Protein AF-A0A6H5GKK2-F1 (afdb_monomer)

Solvent-accessible surface area (backbone atoms only — not comparable to full-atom values): 17532 Å² total; per-residue (Å²): 112,70,78,56,54,58,49,57,56,57,56,70,62,45,40,91,39,71,68,61,92,91,57,81,95,46,64,34,20,62,64,26,79,41,18,53,44,58,74,52,44,40,58,50,47,54,50,43,50,54,46,51,64,55,66,45,37,67,59,50,53,72,72,62,67,94,81,68,93,74,58,86,82,64,70,84,79,71,86,78,82,79,99,78,78,90,72,60,64,69,56,58,52,59,61,46,58,79,32,42,79,39,82,39,63,68,59,54,51,44,57,40,71,56,75,81,46,35,62,42,38,36,36,39,62,37,44,38,73,72,54,41,50,52,51,50,54,52,49,50,47,40,41,74,72,37,61,23,62,26,38,38,39,41,29,34,71,52,95,38,92,90,46,37,25,25,67,68,50,52,51,48,53,40,50,52,23,48,71,38,92,45,69,66,46,21,50,50,15,51,52,53,49,50,28,43,77,71,55,33,35,38,83,47,50,56,68,69,77,77,44,100,61,33,46,41,48,29,65,79,78,38,45,66,60,38,52,53,48,42,70,29,74,34,33,37,34,29,34,44,70,50,48,34,25,39,42,54,67,41,92,51,58,48,55,41,52,47,59,64,45,21,49,75,41,35,46,31,20,32,36,40,43,27,44,27,60,44,88,55,49,54,48,44,59,86,67,48,65,60,57,46,42,74,77,34,84,50,48,41,53,70,54,74,26,30,35,31,46,65,41,77,27,64,74,77,85,125

Radius of gyration: 20.71 Å; Cα contacts (8 Å, |Δi|>4): 475; chains: 1; bounding box: 58×51×51 Å

Mean predicted aligned error: 13.31 Å

Secondary structure (DSSP, 8-state):
-HHHHHHHHHHHH-BSSPPPTT----TTBTTSTHHHIIIIIHHHHHHHHHHHHHHTHHHHHHHS-S--TTSTTTSSS-SS--S-----HHHHHHHHHTTEEEE-HHHHHHHHHSSSPPSEEEEE--BTTHHHHHHHHHHHHHHHHS---EEEEE--SS--TTTBPPHHHHHHHHHHHHT-SSHHHHHHHHHHHHHHHTTSEEEE--GGGGSS--GGGHHHH-HHHHHHHHHSS-EEEEHHHHHHHHTTT----TTS-HHHHTGGGGGS-EEEEEE--SS----PPTTHHHHHHHH-TTTTTSS--EEEEEE-------

pLDDT: mean 72.44, std 24.31, range [25.55, 98.56]

Nearest PDB structures (foldseek):
  6umq-assembly2_B  TM=9.552E-01  e=7.846E-25  Homo sapiens
  6umr-assembly2_B  TM=9.595E-01  e=2.399E-24  Homo sapiens
  6umr-assembly1_A  TM=9.532E-01  e=3.075E-24  Homo sapiens
  7t7n-assembly1_B  TM=9.329E-01  e=2.206E-20  Schizosaccharomyces pombe
  8tkz-assembly1_B  TM=7.557E-01  e=3.900E-22  Schizosaccharomyces pombe

Sequence (318 aa):
MLSLQIQECLMKVLEDKEPPLNAPLAAKYRRSFAFPSMNERTPVILTKIIDYLARDKKNLIQKFGECSLWANRMDLSLSGGSTDVSIDVLEQVRNWDENILVNDSHYVTEILLQGSSPEVVDFVTDNGGVEVLHDMILADFILSRCGVRKIQFRLKPMPWYVSDVTPSDFHTTVNSLLNSNDEHLQYFGKRWQNFIDSGAWRLSSEDFWCLGLSYSEMPRVDPNLHEDLKASPLVIFKGDLNYRKLVQDRNWDTTTPFRLALGQFSDVTLLALRTCKADTIAGLKPDQAELTASKSSDWLVSGEYGLIQFNKGNCGAQ

Organism: NCBI:txid355587

Structure (mmCIF, N/CA/C/O backbone):
data_AF-A0A6H5GKK2-F1
#
_entry.id   AF-A0A6H5GKK2-F1
#
loop_
_atom_site.group_PDB
_atom_site.id
_atom_site.type_symbol
_atom_site.label_atom_id
_atom_site.label_alt_id
_atom_site.label_comp_id
_atom_site.label_asym_id
_atom_site.label_entity_id
_atom_site.label_seq_id
_atom_site.pdbx_PDB_ins_code
_atom_site.Cartn_x
_atom_site.Cartn_y
_atom_site.Cartn_z
_atom_site.occupancy
_atom_site.B_iso_or_equiv
_atom_site.auth_seq_id
_atom_site.auth_comp_id
_atom_site.auth_asym_id
_atom_site.auth_atom_id
_atom_site.pdbx_PDB_model_num
ATOM 1 N N . MET A 1 1 ? 1.372 11.520 -23.727 1.00 32.03 1 MET A N 1
ATOM 2 C CA . MET A 1 1 ? -0.082 11.322 -23.931 1.00 32.03 1 MET A CA 1
ATOM 3 C C . MET A 1 1 ? -0.812 11.064 -22.619 1.00 32.03 1 MET A C 1
ATOM 5 O O . MET A 1 1 ? -1.774 11.774 -22.373 1.00 32.03 1 MET A O 1
ATOM 9 N N . LEU A 1 2 ? -0.329 10.169 -21.741 1.00 28.56 2 LEU A N 1
ATOM 10 C CA . LEU A 1 2 ? -0.976 9.900 -20.442 1.00 28.56 2 LEU A CA 1
ATOM 11 C C . LEU A 1 2 ? -1.113 11.142 -19.530 1.00 28.56 2 LEU A C 1
ATOM 13 O O . LEU A 1 2 ? -2.207 11.394 -19.044 1.00 28.56 2 LEU A O 1
ATOM 17 N N . SER A 1 3 ? -0.071 11.982 -19.377 1.00 37.34 3 SER A N 1
ATOM 18 C CA . SER A 1 3 ? -0.124 13.198 -18.526 1.00 37.34 3 SER A CA 1
ATOM 19 C C . SER A 1 3 ? -1.117 14.272 -18.996 1.00 37.34 3 SER A C 1
ATOM 21 O O . SER A 1 3 ? -1.521 15.114 -18.203 1.00 37.34 3 SER A O 1
ATOM 23 N N . LEU A 1 4 ? -1.536 14.236 -20.264 1.00 34.09 4 LEU A N 1
ATOM 24 C CA . LEU A 1 4 ? -2.484 15.195 -20.841 1.00 34.09 4 LEU A CA 1
ATOM 25 C C . LEU A 1 4 ? -3.943 14.720 -20.712 1.00 34.09 4 LEU A C 1
ATOM 27 O O . LEU A 1 4 ? -4.818 15.538 -20.450 1.00 34.09 4 LEU A O 1
ATOM 31 N N . GLN A 1 5 ? -4.217 13.409 -20.776 1.00 32.59 5 GLN A N 1
ATOM 32 C CA . GLN A 1 5 ? -5.570 12.869 -20.540 1.00 32.59 5 GLN A CA 1
ATOM 33 C C . GLN A 1 5 ? -5.962 12.861 -19.052 1.00 32.59 5 GLN A C 1
ATOM 35 O O . GLN A 1 5 ? -7.124 13.106 -18.726 1.00 32.59 5 GLN A O 1
ATOM 40 N N . ILE A 1 6 ? -4.980 12.683 -18.158 1.00 32.50 6 ILE A N 1
ATOM 41 C CA . ILE A 1 6 ? -5.128 12.841 -16.699 1.00 32.50 6 ILE A CA 1
ATOM 42 C C . ILE A 1 6 ? -5.528 14.285 -16.350 1.00 32.50 6 ILE A C 1
ATOM 44 O O . ILE A 1 6 ? -6.390 14.503 -15.503 1.00 32.50 6 ILE A O 1
ATOM 48 N N . GLN A 1 7 ? -4.980 15.284 -17.051 1.00 38.66 7 GLN A N 1
ATOM 49 C CA . GLN A 1 7 ? -5.381 16.687 -16.904 1.00 38.66 7 GLN A CA 1
ATOM 50 C C . GLN A 1 7 ? -6.776 16.980 -17.482 1.00 38.66 7 GLN A C 1
ATOM 52 O O . GLN A 1 7 ? -7.539 17.714 -16.860 1.00 38.66 7 GLN A O 1
ATOM 57 N N . GLU A 1 8 ? -7.158 16.411 -18.627 1.00 36.59 8 GLU A N 1
ATOM 58 C CA . GLU A 1 8 ? -8.448 16.710 -19.274 1.00 36.59 8 GLU A CA 1
ATOM 59 C C . GLU A 1 8 ? -9.674 16.056 -18.606 1.00 36.59 8 GLU A C 1
ATOM 61 O O . GLU A 1 8 ? -10.766 16.627 -18.663 1.00 36.59 8 GLU A O 1
ATOM 66 N N . CYS A 1 9 ? -9.531 14.906 -17.936 1.00 34.06 9 CYS A N 1
ATOM 67 C CA . CYS A 1 9 ? -10.624 14.279 -17.175 1.00 34.06 9 CYS A CA 1
ATOM 68 C C . CYS A 1 9 ? -10.811 14.898 -15.774 1.00 34.06 9 CYS A C 1
ATOM 70 O O . CYS A 1 9 ? -11.947 15.183 -15.393 1.00 34.06 9 CYS A O 1
ATOM 72 N N . LEU A 1 10 ? -9.730 15.225 -15.045 1.00 33.41 10 LEU A N 1
ATOM 73 C CA . LEU A 1 10 ? -9.789 15.980 -13.775 1.00 33.41 10 LEU A CA 1
ATOM 74 C C . LEU A 1 10 ? -10.331 17.409 -13.969 1.00 33.41 10 LEU A C 1
ATOM 76 O O . LEU A 1 10 ? -11.074 17.912 -13.127 1.00 33.41 10 LEU A O 1
ATOM 80 N N . MET A 1 11 ? -10.038 18.050 -15.106 1.00 43.22 11 MET A N 1
ATOM 81 C CA . MET A 1 11 ? -10.585 19.367 -15.467 1.00 43.22 11 MET A CA 1
ATOM 82 C C . MET A 1 11 ? -12.079 19.338 -15.841 1.00 43.22 11 MET A C 1
ATOM 84 O O . MET A 1 11 ? -12.719 20.384 -15.784 1.00 43.22 11 MET A O 1
ATOM 88 N N . LYS A 1 12 ? -12.657 18.172 -16.175 1.00 42.31 12 LYS A N 1
ATOM 89 C CA . LYS A 1 12 ? -14.100 18.010 -16.471 1.00 42.31 12 LYS A CA 1
ATOM 90 C C . LYS A 1 12 ? -14.964 17.726 -15.240 1.00 42.31 12 LYS A C 1
ATOM 92 O O . LYS A 1 12 ? -16.179 17.899 -15.301 1.00 42.31 12 LYS A O 1
ATOM 97 N N . VAL A 1 13 ? -14.357 17.311 -14.128 1.00 47.75 13 VAL A N 1
ATOM 98 C CA . VAL A 1 13 ? -15.054 17.103 -12.847 1.00 47.75 13 VAL A CA 1
ATOM 99 C C . VAL A 1 13 ? -15.102 18.402 -12.044 1.00 47.75 13 VAL A C 1
ATOM 101 O O . VAL A 1 13 ? -16.063 18.626 -11.320 1.00 47.75 13 VAL A O 1
ATOM 104 N N . LEU A 1 14 ? -14.106 19.275 -12.202 1.00 48.59 14 LEU A N 1
ATOM 105 C CA . LEU A 1 14 ? -13.962 20.506 -11.433 1.00 48.59 14 LEU A CA 1
ATOM 106 C C . LEU A 1 14 ? -14.645 21.700 -12.108 1.00 48.59 14 LEU A C 1
ATOM 108 O O . LEU A 1 14 ? -14.293 22.092 -13.214 1.00 48.59 14 LEU A O 1
ATOM 112 N N . GLU A 1 15 ? -15.576 22.335 -11.409 1.00 68.75 15 GLU A N 1
ATOM 113 C CA . GLU A 1 15 ? -16.340 23.476 -11.906 1.00 68.75 15 GLU A CA 1
ATOM 114 C C . GLU A 1 15 ? -15.864 24.772 -11.235 1.00 68.75 15 GLU A C 1
ATOM 116 O O . GLU A 1 15 ? -15.898 24.887 -10.009 1.00 68.75 15 GLU A O 1
ATOM 121 N N . ASP A 1 16 ? -15.439 25.778 -12.008 1.00 78.50 16 ASP A N 1
ATOM 122 C CA . ASP A 1 16 ? -15.059 27.091 -11.460 1.00 78.50 16 ASP A CA 1
ATOM 123 C C . ASP A 1 16 ? -16.277 27.979 -11.161 1.00 78.50 16 ASP A C 1
ATOM 125 O O . ASP A 1 16 ? -16.543 28.974 -11.835 1.00 78.50 16 ASP A O 1
ATOM 129 N N . LYS A 1 17 ? -17.060 27.587 -10.155 1.00 73.12 17 LYS A N 1
ATOM 130 C CA . LYS A 1 17 ? -18.240 28.329 -9.694 1.00 73.12 17 LYS A CA 1
ATOM 131 C C . LYS A 1 17 ? -18.498 28.125 -8.201 1.00 73.12 17 LYS A C 1
ATOM 133 O O . LYS A 1 17 ? -17.907 27.237 -7.587 1.00 73.12 17 LYS A O 1
ATOM 138 N N . GLU A 1 18 ? -19.379 28.949 -7.633 1.00 64.31 18 GLU A N 1
ATOM 139 C CA . GLU A 1 18 ? -19.923 28.757 -6.279 1.00 64.31 18 GLU A CA 1
ATOM 140 C C . GLU A 1 18 ? -20.832 27.511 -6.227 1.00 64.31 18 GLU A C 1
ATOM 142 O O . GLU A 1 18 ? -21.518 27.213 -7.216 1.00 64.31 18 GLU A O 1
ATOM 147 N N . PRO A 1 19 ? -20.862 26.766 -5.106 1.00 52.47 19 PRO A N 1
ATOM 148 C CA . PRO A 1 19 ? -21.731 25.605 -4.967 1.00 52.47 19 PRO A CA 1
ATOM 149 C C . PRO A 1 19 ? -23.216 26.029 -5.034 1.00 52.47 19 PRO A C 1
ATOM 151 O O . PRO A 1 19 ? -23.603 27.000 -4.380 1.00 52.47 19 PRO A O 1
ATOM 154 N N . PRO A 1 20 ? -24.070 25.324 -5.802 1.00 67.06 20 PRO A N 1
ATOM 155 C CA . PRO A 1 20 ? -25.498 25.634 -5.879 1.00 67.06 20 PRO A CA 1
ATOM 156 C C . PRO A 1 20 ? -26.200 25.517 -4.518 1.00 67.06 20 PRO A C 1
ATOM 158 O O . PRO A 1 20 ? -25.834 24.673 -3.697 1.00 67.06 20 PRO A O 1
ATOM 1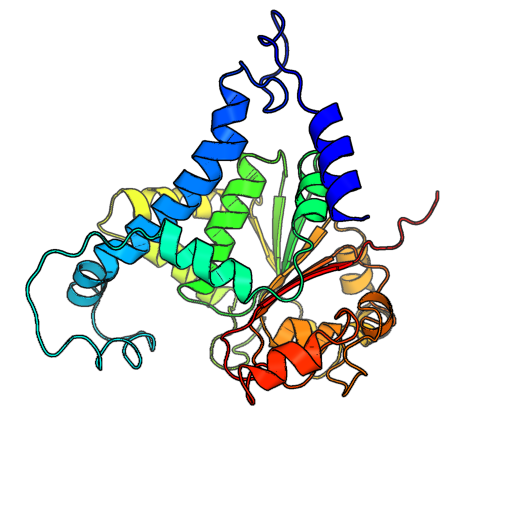61 N N . LEU A 1 21 ? -27.252 26.316 -4.300 1.00 46.44 21 LEU A N 1
ATOM 162 C CA . LEU A 1 21 ? -28.062 26.246 -3.079 1.00 46.44 21 LEU A CA 1
ATOM 163 C C . LEU A 1 21 ? -28.602 24.813 -2.881 1.00 46.44 21 LEU A C 1
ATOM 165 O O . LEU A 1 21 ? -29.206 24.254 -3.795 1.00 46.44 21 LEU A O 1
ATOM 169 N N . ASN A 1 22 ? -28.401 24.240 -1.689 1.00 39.31 22 ASN A N 1
ATOM 170 C CA . ASN A 1 22 ? -28.790 22.873 -1.297 1.00 39.31 22 ASN A CA 1
ATOM 171 C C . ASN A 1 22 ? -28.034 21.712 -1.986 1.00 39.31 22 ASN A C 1
ATOM 173 O O . ASN A 1 22 ? -28.464 20.563 -1.878 1.00 39.31 22 ASN A O 1
ATOM 177 N N . ALA A 1 23 ? -26.906 21.966 -2.661 1.00 41.81 23 ALA A N 1
ATOM 178 C CA . ALA A 1 23 ? -26.042 20.900 -3.178 1.00 41.81 23 ALA A CA 1
ATOM 179 C C . ALA A 1 23 ? -25.178 20.253 -2.065 1.00 41.81 23 ALA A C 1
ATOM 181 O O . ALA A 1 23 ? -24.738 20.959 -1.153 1.00 41.81 23 ALA A O 1
ATOM 182 N N . PRO A 1 24 ? -24.872 18.939 -2.139 1.00 36.28 24 PRO A N 1
ATOM 183 C CA . PRO A 1 24 ? -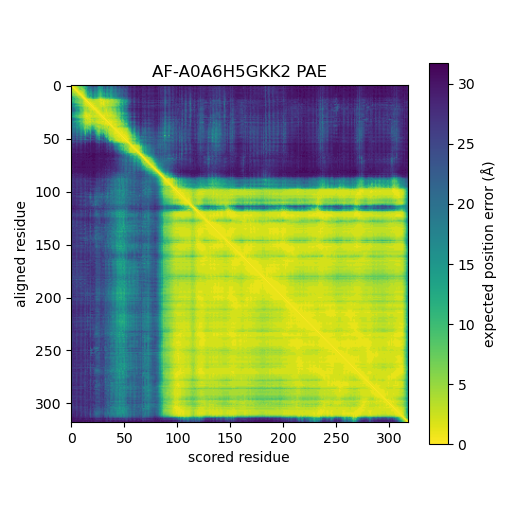23.932 18.288 -1.227 1.00 36.28 24 PRO A CA 1
ATOM 184 C C . PRO A 1 24 ? -22.539 18.926 -1.286 1.00 36.28 24 PRO A C 1
ATOM 186 O O . PRO A 1 24 ? -22.058 19.307 -2.357 1.00 36.28 24 PRO A O 1
ATOM 189 N N . LEU A 1 25 ? -21.873 19.012 -0.134 1.00 41.03 25 LEU A N 1
ATOM 190 C CA . LEU A 1 25 ? -20.528 19.570 -0.026 1.00 41.03 25 LEU A CA 1
ATOM 191 C C . LEU A 1 25 ? -19.519 18.665 -0.760 1.00 41.03 25 LEU A C 1
ATOM 193 O O . LEU A 1 25 ? -19.296 17.531 -0.349 1.00 41.03 25 LEU A O 1
ATOM 197 N N . ALA A 1 26 ? -18.900 19.164 -1.834 1.00 42.56 26 ALA A N 1
ATOM 198 C CA . ALA A 1 26 ? -17.994 18.390 -2.685 1.00 42.56 26 ALA A CA 1
ATOM 199 C C . ALA A 1 26 ? -16.801 19.235 -3.150 1.00 42.56 26 ALA A C 1
ATOM 201 O O . ALA A 1 26 ? -16.977 20.392 -3.538 1.00 42.56 26 ALA A O 1
ATOM 202 N N . ALA A 1 27 ? -15.602 18.641 -3.217 1.00 50.97 27 ALA A N 1
ATOM 203 C CA . ALA A 1 27 ? -14.378 19.250 -3.769 1.00 50.97 27 ALA A CA 1
ATOM 204 C C . ALA A 1 27 ? -14.404 19.364 -5.307 1.00 50.97 27 ALA A C 1
ATOM 206 O O . ALA A 1 27 ? -13.386 19.290 -5.983 1.00 50.97 27 ALA A O 1
ATOM 207 N N . LYS A 1 28 ? -15.610 19.527 -5.846 1.00 50.44 28 LYS A N 1
ATOM 208 C CA . LYS A 1 28 ? -15.944 19.672 -7.253 1.00 50.44 28 LYS A CA 1
ATOM 209 C C . LYS A 1 28 ? -15.923 21.140 -7.670 1.00 50.44 28 LYS A C 1
ATOM 211 O O . LYS A 1 28 ? -15.489 21.477 -8.759 1.00 50.44 28 LYS A O 1
ATOM 216 N N . TYR A 1 29 ? -16.399 22.028 -6.805 1.00 66.38 29 TYR A N 1
ATOM 217 C CA . TYR A 1 29 ? -16.570 23.442 -7.124 1.00 66.38 29 TYR A CA 1
ATOM 218 C C . TYR A 1 29 ? -15.355 24.233 -6.639 1.00 66.38 29 TYR A C 1
ATOM 220 O O . TYR A 1 29 ? -15.144 24.315 -5.428 1.00 66.38 29 TYR A O 1
ATOM 228 N N . ARG A 1 30 ? -14.566 24.827 -7.543 1.00 66.31 30 ARG A N 1
ATOM 229 C CA . ARG A 1 30 ? -13.293 25.501 -7.207 1.00 66.31 30 ARG A CA 1
ATOM 230 C C . ARG A 1 30 ? -13.448 26.653 -6.217 1.00 66.31 30 ARG A C 1
ATOM 232 O O . ARG A 1 30 ? -12.520 26.934 -5.466 1.00 66.31 30 ARG A O 1
ATOM 239 N N . ARG A 1 31 ? -14.631 27.272 -6.188 1.00 64.38 31 ARG A N 1
ATOM 240 C CA . ARG A 1 31 ? -14.973 28.375 -5.277 1.00 64.38 31 ARG A CA 1
ATOM 241 C C . ARG A 1 31 ? -15.698 27.911 -4.010 1.00 64.38 31 ARG A C 1
ATOM 243 O O . ARG A 1 31 ? -15.942 28.706 -3.117 1.00 64.38 31 ARG A O 1
ATOM 250 N N . SER A 1 32 ? -15.994 26.612 -3.884 1.00 56.22 32 SER A N 1
ATOM 251 C CA . SER A 1 32 ? -16.510 26.054 -2.631 1.00 56.22 32 SER A CA 1
ATOM 252 C C . SER A 1 32 ? -15.417 25.923 -1.578 1.00 56.22 32 SER A C 1
ATOM 254 O O . SER A 1 32 ? -14.243 25.738 -1.885 1.00 56.22 32 SER A O 1
ATOM 256 N N . PHE A 1 33 ? -15.824 25.884 -0.312 1.00 45.31 33 PHE A N 1
ATOM 257 C CA . PHE A 1 33 ? -14.920 25.612 0.804 1.00 45.31 33 PHE A CA 1
ATOM 258 C C . PHE A 1 33 ? -14.220 24.235 0.720 1.00 45.31 33 PHE A C 1
ATOM 260 O O . PHE A 1 33 ? -13.111 24.068 1.234 1.00 45.31 33 PHE A O 1
ATOM 267 N N . ALA A 1 34 ? -14.837 23.239 0.074 1.00 41.28 34 ALA A N 1
ATOM 268 C CA . ALA A 1 34 ? -14.344 21.860 0.017 1.00 41.28 34 ALA A CA 1
ATOM 269 C C . ALA A 1 34 ? -13.179 21.649 -0.967 1.00 41.28 34 ALA A C 1
ATOM 271 O O . ALA A 1 34 ? -12.331 20.795 -0.722 1.00 41.28 34 ALA A O 1
ATOM 272 N N . PHE A 1 35 ? -13.096 22.441 -2.040 1.00 47.00 35 PHE A N 1
ATOM 273 C CA . PHE A 1 35 ? -12.055 22.315 -3.067 1.00 47.00 35 PHE A CA 1
ATOM 274 C C . PHE A 1 35 ? -10.634 22.637 -2.563 1.00 47.00 35 PHE A C 1
ATOM 276 O O . PHE A 1 35 ? -9.791 21.737 -2.599 1.00 47.00 35 PHE A O 1
ATOM 283 N N . PRO A 1 36 ? -10.352 23.831 -1.998 1.00 43.12 36 PRO A N 1
ATOM 284 C CA . PRO A 1 36 ? -9.044 24.100 -1.406 1.00 43.12 36 PRO A CA 1
ATOM 285 C C . PRO A 1 36 ? -8.805 23.214 -0.178 1.00 43.12 36 PRO A C 1
ATOM 287 O O . PRO A 1 36 ? -7.671 22.853 0.117 1.00 43.12 36 PRO A O 1
ATOM 290 N N . SER A 1 37 ? -9.859 22.785 0.527 1.00 43.22 37 SER A N 1
ATOM 291 C CA . SER A 1 37 ? -9.713 21.886 1.676 1.00 43.22 37 SER A CA 1
ATOM 292 C C . SER A 1 37 ? -9.176 20.499 1.302 1.00 43.22 37 SER A C 1
ATOM 294 O O . SER A 1 37 ? -8.330 19.980 2.023 1.00 43.22 37 SER A O 1
ATOM 296 N N . MET A 1 38 ? -9.594 19.919 0.178 1.00 43.59 38 MET A N 1
ATOM 297 C CA . MET A 1 38 ? -9.174 18.575 -0.244 1.00 43.59 38 MET A CA 1
ATOM 298 C C . MET A 1 38 ? -7.927 18.567 -1.134 1.00 43.59 38 MET A C 1
ATOM 300 O O . MET A 1 38 ? -7.099 17.679 -0.974 1.00 43.59 38 MET A O 1
ATOM 304 N N . ASN A 1 39 ? -7.758 19.553 -2.021 1.00 41.97 39 ASN A N 1
ATOM 305 C CA . ASN A 1 39 ? -6.650 19.560 -2.988 1.00 41.97 39 ASN A CA 1
ATOM 306 C C . ASN A 1 39 ? -5.391 20.272 -2.490 1.00 41.97 39 ASN A C 1
ATOM 308 O O . ASN A 1 39 ? -4.295 19.964 -2.942 1.00 41.97 39 ASN A O 1
ATOM 312 N N . GLU A 1 40 ? -5.536 21.220 -1.568 1.00 45.16 40 GLU A N 1
ATOM 313 C CA . GLU A 1 40 ? -4.412 22.038 -1.106 1.00 45.16 40 GLU A CA 1
ATOM 314 C C . GLU A 1 40 ? -4.178 21.806 0.384 1.00 45.16 40 GLU A C 1
ATOM 316 O O . GLU A 1 40 ? -3.075 21.475 0.807 1.00 45.16 40 GLU A O 1
ATOM 321 N N . ARG A 1 41 ? -5.229 21.906 1.205 1.00 42.62 41 ARG A N 1
ATOM 322 C CA . ARG A 1 41 ? -5.089 21.835 2.662 1.00 42.62 41 ARG A CA 1
ATOM 323 C C . ARG A 1 41 ? -4.905 20.417 3.167 1.00 42.62 41 ARG A C 1
ATOM 325 O O . ARG A 1 41 ? -4.167 20.269 4.123 1.00 42.62 41 ARG A O 1
ATOM 332 N N . THR A 1 42 ? -5.531 19.389 2.592 1.00 39.12 42 THR A N 1
ATOM 333 C CA . THR A 1 42 ? -5.401 18.030 3.149 1.00 39.12 42 THR A CA 1
ATOM 334 C C . THR A 1 42 ? -4.044 17.383 2.876 1.00 39.12 42 THR A C 1
ATOM 336 O O . THR A 1 42 ? -3.466 16.875 3.833 1.00 39.12 42 THR A O 1
ATOM 339 N N . PRO A 1 43 ? -3.460 17.479 1.667 1.00 43.12 43 PRO A N 1
ATOM 340 C CA . PRO A 1 43 ? -2.063 17.121 1.457 1.00 43.12 43 PRO A CA 1
ATOM 341 C C . PRO A 1 43 ? -1.158 17.916 2.396 1.00 43.12 43 PRO A C 1
ATOM 343 O O . PRO A 1 43 ? -0.380 17.320 3.117 1.00 43.12 43 PRO A O 1
ATOM 346 N N . VAL A 1 44 ? -1.367 19.232 2.538 1.00 40.28 44 VAL A N 1
ATOM 347 C CA . VAL A 1 44 ? -0.609 20.071 3.482 1.00 40.28 44 VAL A CA 1
ATOM 348 C C . VAL A 1 44 ? -0.855 19.709 4.953 1.00 40.28 44 VAL A C 1
ATOM 350 O O . VAL A 1 44 ? 0.051 19.883 5.749 1.00 40.28 44 VAL A O 1
ATOM 353 N N . ILE A 1 45 ? -2.027 19.211 5.359 1.00 39.09 45 ILE A N 1
ATOM 354 C CA . ILE A 1 45 ? -2.331 18.753 6.728 1.00 39.09 45 ILE A CA 1
ATOM 355 C C . ILE A 1 45 ? -1.702 17.381 6.981 1.00 39.09 45 ILE A C 1
ATOM 357 O O . ILE A 1 45 ? -1.144 17.186 8.050 1.00 39.09 45 ILE A O 1
ATOM 361 N N . LEU A 1 46 ? -1.729 16.464 6.011 1.00 39.62 46 LEU A N 1
ATOM 362 C CA . LEU A 1 46 ? -1.035 15.172 6.061 1.00 39.62 46 LEU A CA 1
ATOM 363 C C . LEU A 1 46 ? 0.477 15.384 6.125 1.00 39.62 46 LEU A C 1
ATOM 365 O O . LEU A 1 46 ? 1.131 14.858 7.019 1.00 39.62 46 LEU A O 1
ATOM 369 N N . THR A 1 47 ? 1.010 16.250 5.262 1.00 39.94 47 THR A N 1
ATOM 370 C CA . THR A 1 47 ? 2.402 16.684 5.315 1.00 39.94 47 THR A CA 1
ATOM 371 C C . THR A 1 47 ? 2.676 17.425 6.614 1.00 39.94 47 THR A C 1
ATOM 373 O O . THR A 1 47 ? 3.673 17.113 7.217 1.00 39.94 47 THR A O 1
ATOM 376 N N . LYS A 1 48 ? 1.809 18.305 7.137 1.00 40.59 48 LYS A N 1
ATOM 377 C CA . LYS A 1 48 ? 1.999 18.984 8.439 1.00 40.59 48 LYS A CA 1
ATOM 378 C C . LYS A 1 48 ? 1.907 18.056 9.640 1.00 40.59 48 LYS A C 1
ATOM 380 O O . LYS A 1 48 ? 2.553 18.346 10.628 1.00 40.59 48 LYS A O 1
ATOM 385 N N . ILE A 1 49 ? 1.114 16.991 9.597 1.00 38.75 49 ILE A N 1
ATOM 386 C CA . ILE A 1 49 ? 1.070 15.971 10.650 1.00 38.75 49 ILE A CA 1
ATOM 387 C C . ILE A 1 49 ? 2.374 15.182 10.600 1.00 38.75 49 ILE A C 1
ATOM 389 O O . ILE A 1 49 ? 3.033 15.057 11.621 1.00 38.75 49 ILE A O 1
ATOM 393 N N . ILE A 1 50 ? 2.811 14.764 9.411 1.00 39.69 50 ILE A N 1
ATOM 394 C CA . ILE A 1 50 ? 4.120 14.136 9.194 1.00 39.69 50 ILE A CA 1
ATOM 395 C C . ILE A 1 50 ? 5.259 15.083 9.608 1.00 39.69 50 ILE A C 1
ATOM 397 O O . ILE A 1 50 ? 6.204 14.652 10.248 1.00 39.69 50 ILE A O 1
ATOM 401 N N . ASP A 1 51 ? 5.146 16.376 9.321 1.00 36.59 51 ASP A N 1
ATOM 402 C CA . ASP A 1 51 ? 6.147 17.416 9.564 1.00 36.59 51 ASP A CA 1
ATOM 403 C C . ASP A 1 51 ? 6.114 17.909 11.025 1.00 36.59 51 ASP A C 1
ATOM 405 O O . ASP A 1 51 ? 7.136 18.279 11.576 1.00 36.59 51 ASP A O 1
ATOM 409 N N . TYR A 1 52 ? 4.978 17.828 11.720 1.00 36.12 52 TYR A N 1
ATOM 410 C CA . TYR A 1 52 ? 4.853 18.030 13.170 1.00 36.12 52 TYR A CA 1
ATOM 411 C C . TYR A 1 52 ? 5.435 16.833 13.938 1.00 36.12 52 TYR A C 1
ATOM 413 O O . TYR A 1 52 ? 6.249 17.019 14.841 1.00 36.12 52 TYR A O 1
ATOM 421 N N . LEU A 1 53 ? 5.122 15.606 13.501 1.00 37.12 53 LEU A N 1
ATOM 422 C CA . LEU A 1 53 ? 5.725 14.362 13.994 1.00 37.12 53 LEU A CA 1
ATOM 423 C C . LEU A 1 53 ? 7.238 14.295 13.698 1.00 37.12 53 LEU A C 1
ATOM 425 O O . LEU A 1 53 ? 7.999 13.727 14.482 1.00 37.12 53 LEU A O 1
ATOM 429 N N . ALA A 1 54 ? 7.693 14.890 12.589 1.00 35.75 54 ALA A N 1
ATOM 430 C CA . ALA A 1 54 ? 9.092 14.886 12.161 1.00 35.75 54 ALA A CA 1
ATOM 431 C C . ALA A 1 54 ? 9.919 16.084 12.666 1.00 35.75 54 ALA A C 1
ATOM 433 O O . ALA A 1 54 ? 11.119 15.915 12.886 1.00 35.75 54 ALA A O 1
ATOM 434 N N . ARG A 1 55 ? 9.339 17.274 12.885 1.00 37.25 55 ARG A N 1
ATOM 435 C CA . ARG A 1 55 ? 10.058 18.453 13.420 1.00 37.25 55 ARG A CA 1
ATOM 436 C C . ARG A 1 55 ? 10.256 18.387 14.924 1.00 37.25 55 ARG A C 1
ATOM 438 O O . ARG A 1 55 ? 11.310 18.805 15.394 1.00 37.25 55 ARG A O 1
ATOM 445 N N . ASP A 1 56 ? 9.326 17.795 15.672 1.00 41.72 56 ASP A N 1
ATOM 446 C CA . ASP A 1 56 ? 9.523 17.576 17.112 1.00 41.72 56 ASP A CA 1
ATOM 447 C C . ASP A 1 56 ? 10.272 16.267 17.421 1.00 41.72 56 ASP A C 1
ATOM 449 O O . ASP A 1 56 ? 10.446 15.874 18.573 1.00 41.72 56 ASP A O 1
ATOM 453 N N . LYS A 1 57 ? 10.808 15.610 16.384 1.00 35.81 57 LYS A N 1
ATOM 454 C CA . LYS A 1 57 ? 11.617 14.388 16.466 1.00 35.81 57 LYS A CA 1
ATOM 455 C C . LYS A 1 57 ? 12.787 14.516 17.448 1.00 35.81 57 LYS A C 1
ATOM 457 O O . LYS A 1 57 ? 13.092 13.547 18.128 1.00 35.81 57 LYS A O 1
ATOM 462 N N . LYS A 1 58 ? 13.420 15.692 17.585 1.00 35.12 58 LYS A N 1
ATOM 463 C CA . LYS A 1 58 ? 14.509 15.905 18.564 1.00 35.12 58 LYS A CA 1
ATOM 464 C C . LYS A 1 58 ? 14.019 15.883 20.020 1.00 35.12 58 LYS A C 1
ATOM 466 O O . LYS A 1 58 ? 14.677 15.254 20.842 1.00 35.12 58 LYS A O 1
ATOM 471 N N . ASN A 1 59 ? 12.862 16.474 20.333 1.00 38.12 59 ASN A N 1
ATOM 472 C CA . ASN A 1 59 ? 12.264 16.382 21.673 1.00 38.12 59 ASN A CA 1
ATOM 473 C C . ASN A 1 59 ? 11.623 15.008 21.922 1.00 38.12 59 ASN A C 1
ATOM 475 O O . ASN A 1 59 ? 11.710 14.493 23.031 1.00 38.12 59 ASN A O 1
ATOM 479 N N . LEU A 1 60 ? 11.034 14.376 20.902 1.00 35.41 60 LEU A N 1
ATOM 480 C CA . LEU A 1 60 ? 10.464 13.025 20.980 1.00 35.41 60 LEU A CA 1
ATOM 481 C C . LEU A 1 60 ? 11.546 11.963 21.233 1.00 35.41 60 LEU A C 1
ATOM 483 O O . LEU A 1 60 ? 11.364 11.096 22.083 1.00 35.41 60 LEU A O 1
ATOM 487 N N . ILE A 1 61 ? 12.705 12.075 20.576 1.00 35.88 61 ILE A N 1
ATOM 488 C CA . ILE A 1 61 ? 13.875 11.210 20.808 1.00 35.88 61 ILE A CA 1
ATOM 489 C C . ILE A 1 61 ? 14.495 11.464 22.191 1.00 35.88 61 ILE A C 1
ATOM 491 O O . ILE A 1 61 ? 14.900 10.515 22.857 1.00 35.88 61 ILE A O 1
ATOM 495 N N . GLN A 1 62 ? 14.530 12.716 22.661 1.00 36.38 62 GLN A N 1
ATOM 496 C CA . GLN A 1 62 ? 15.046 13.062 23.992 1.00 36.38 62 GLN A CA 1
ATOM 497 C C . GLN A 1 62 ? 14.108 12.625 25.138 1.00 36.38 62 GLN A C 1
ATOM 499 O O . GLN A 1 62 ? 14.566 12.446 26.265 1.00 36.38 62 GLN A O 1
ATOM 504 N N . LYS A 1 63 ? 12.804 12.444 24.871 1.00 33.38 63 LYS A N 1
ATOM 505 C CA . LYS A 1 63 ? 11.763 12.168 25.882 1.00 33.38 63 LYS A CA 1
ATOM 506 C C . LYS A 1 63 ? 11.285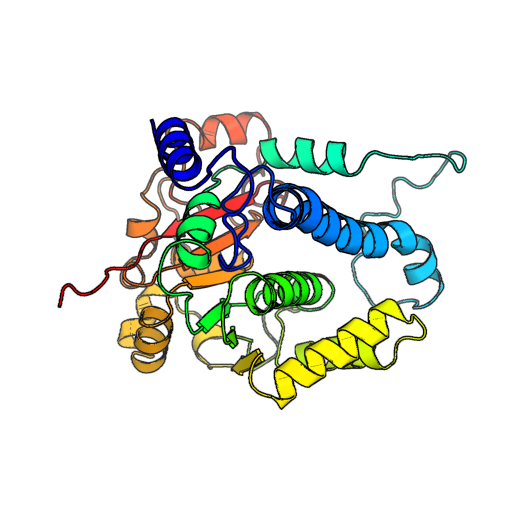 10.706 25.918 1.00 33.38 63 LYS A C 1
ATOM 508 O O . LYS A 1 63 ? 10.773 10.285 26.949 1.00 33.38 63 LYS A O 1
ATOM 513 N N . PHE A 1 64 ? 11.488 9.925 24.851 1.00 33.25 64 PHE A N 1
ATOM 514 C CA . PHE A 1 64 ? 11.063 8.515 24.738 1.00 33.25 64 PHE A CA 1
ATOM 515 C C . PHE A 1 64 ? 12.229 7.560 24.415 1.00 33.25 64 PHE A C 1
ATOM 517 O O . PHE A 1 64 ? 12.129 6.712 23.533 1.00 33.25 64 PHE A O 1
ATOM 524 N N . GLY A 1 65 ? 13.350 7.738 25.115 1.00 25.55 65 GLY A N 1
ATOM 525 C CA . GLY A 1 65 ? 14.642 7.108 24.841 1.00 25.55 65 GLY A CA 1
ATOM 526 C C . GLY A 1 65 ? 14.670 5.613 24.462 1.00 25.55 65 GLY A C 1
ATOM 527 O O . GLY A 1 65 ? 13.947 4.775 24.993 1.00 25.55 65 GLY A O 1
ATOM 528 N N . GLU A 1 66 ? 15.630 5.336 23.571 1.00 30.72 66 GLU A N 1
ATOM 529 C CA . GLU A 1 66 ? 16.475 4.131 23.467 1.00 30.72 66 GLU A CA 1
ATOM 530 C C . GLU A 1 66 ? 15.938 2.800 22.917 1.00 30.72 66 GLU A C 1
ATOM 532 O O . GLU A 1 66 ? 16.629 1.794 23.034 1.00 30.72 66 GLU A O 1
ATOM 537 N N . CYS A 1 67 ? 14.825 2.757 22.181 1.00 29.42 67 CYS A N 1
ATOM 538 C CA . CYS A 1 67 ? 14.504 1.568 21.368 1.00 29.42 67 CYS A CA 1
ATOM 539 C C . CYS A 1 67 ? 13.808 1.915 20.045 1.00 29.42 67 CYS A C 1
ATOM 541 O O . CYS A 1 67 ? 12.635 1.618 19.836 1.00 29.42 67 CYS A O 1
ATOM 543 N N . SER A 1 68 ? 14.532 2.520 19.101 1.00 28.80 68 SER A N 1
ATOM 544 C CA . SER A 1 68 ? 14.174 2.359 17.688 1.00 28.80 68 SER A CA 1
ATOM 545 C C . SER A 1 68 ? 15.336 2.707 16.770 1.00 28.80 68 SER A C 1
ATOM 547 O O . SER A 1 68 ? 15.901 3.796 16.828 1.00 28.80 68 SER A O 1
ATOM 549 N N . LEU A 1 69 ? 15.662 1.753 15.902 1.00 26.30 69 LEU A N 1
ATOM 550 C CA . LEU A 1 69 ? 16.780 1.658 14.954 1.00 26.30 69 LEU A CA 1
ATOM 551 C C . LEU A 1 69 ? 16.868 2.768 13.879 1.00 26.30 69 LEU A C 1
ATOM 553 O O . LEU A 1 69 ? 17.555 2.612 12.874 1.00 26.30 69 LEU A O 1
ATOM 557 N N . TRP A 1 70 ? 16.242 3.922 14.103 1.00 32.47 70 TRP A N 1
ATOM 558 C CA . TRP A 1 70 ? 16.356 5.125 13.273 1.00 32.47 70 TRP A CA 1
ATOM 559 C C . TRP A 1 70 ? 17.472 6.089 13.727 1.00 32.47 70 TRP A C 1
ATOM 561 O O . TRP A 1 70 ? 17.644 7.151 13.127 1.00 32.47 70 TRP A O 1
ATOM 571 N N . ALA A 1 71 ? 18.258 5.723 14.748 1.00 30.88 71 ALA A N 1
ATOM 572 C CA . ALA A 1 71 ? 19.391 6.509 15.250 1.00 30.88 71 ALA A CA 1
ATOM 573 C C . ALA A 1 71 ? 20.642 6.462 14.340 1.00 30.88 71 ALA A C 1
ATOM 575 O O . ALA A 1 71 ? 21.391 7.433 14.277 1.00 30.88 71 ALA A O 1
ATOM 576 N N . ASN A 1 72 ? 20.847 5.398 13.555 1.00 32.03 72 ASN A N 1
ATOM 577 C CA . ASN A 1 72 ? 22.147 5.153 12.905 1.00 32.03 72 ASN A CA 1
ATOM 578 C C . ASN A 1 72 ? 22.441 5.962 11.625 1.00 32.03 72 ASN A C 1
ATOM 580 O O . ASN A 1 72 ? 23.544 5.857 11.097 1.00 32.03 72 ASN A O 1
ATOM 584 N N . ARG A 1 73 ? 21.510 6.782 11.114 1.00 31.67 73 ARG A N 1
ATOM 585 C CA . ARG A 1 73 ? 21.760 7.638 9.927 1.00 31.67 73 ARG A CA 1
ATOM 586 C C . ARG A 1 73 ? 21.677 9.147 10.198 1.00 31.67 73 ARG A C 1
ATOM 588 O O . ARG A 1 73 ? 21.933 9.925 9.291 1.00 31.67 73 ARG A O 1
ATOM 595 N N . MET A 1 74 ? 21.354 9.562 11.428 1.00 32.47 74 MET A N 1
ATOM 596 C CA . MET A 1 74 ? 21.220 10.978 11.826 1.00 32.47 74 MET A CA 1
ATOM 597 C C . MET A 1 74 ? 22.381 11.494 12.698 1.00 32.47 74 MET A C 1
ATOM 599 O O . MET A 1 74 ? 22.399 12.676 13.028 1.00 32.47 74 MET A O 1
ATOM 603 N N . ASP A 1 75 ? 23.350 10.644 13.054 1.00 29.61 75 ASP A N 1
ATOM 604 C CA . ASP A 1 75 ? 24.426 10.995 14.001 1.00 29.61 75 ASP A CA 1
ATOM 605 C C . ASP A 1 75 ? 25.720 11.506 13.331 1.00 29.61 75 ASP A C 1
ATOM 607 O O . ASP A 1 75 ? 26.621 12.014 13.988 1.00 29.61 75 ASP A O 1
ATOM 611 N N . LEU A 1 76 ? 25.818 11.445 11.997 1.00 32.88 76 LEU A N 1
ATOM 612 C CA . LEU A 1 76 ? 27.021 11.870 11.259 1.00 32.88 76 LEU A CA 1
ATOM 613 C C . LEU A 1 76 ? 26.940 13.284 10.657 1.00 32.88 76 LEU A C 1
ATOM 615 O O . LEU A 1 76 ? 27.918 13.747 10.080 1.00 32.88 76 LEU A O 1
ATOM 619 N N . SER A 1 77 ? 25.815 13.996 10.806 1.00 32.75 77 SER A N 1
ATOM 620 C CA . SER A 1 77 ? 25.650 15.366 10.281 1.00 32.75 77 SER A CA 1
ATOM 621 C C . SER A 1 77 ? 25.383 16.430 11.352 1.00 32.75 77 SER A C 1
ATOM 623 O O . SER A 1 77 ? 25.131 17.583 11.012 1.00 32.75 77 SER A O 1
ATOM 625 N N . LEU A 1 78 ? 25.416 16.071 12.641 1.00 29.69 78 LEU A N 1
ATOM 626 C CA . LEU A 1 78 ? 25.152 16.992 13.758 1.00 29.69 78 LEU A CA 1
ATOM 627 C C . LEU A 1 78 ? 26.416 17.442 14.508 1.00 29.69 78 LEU A C 1
ATOM 629 O O . LEU A 1 78 ? 26.316 18.137 15.520 1.00 29.69 78 LEU A O 1
ATOM 633 N N . SER A 1 79 ? 27.609 17.134 13.995 1.00 34.44 79 SER A N 1
ATOM 634 C CA . SER A 1 79 ? 28.851 17.739 14.477 1.00 34.44 79 SER A CA 1
ATOM 635 C C . SER A 1 79 ? 29.090 19.097 13.805 1.00 34.44 79 SER A C 1
ATOM 637 O O . SER A 1 79 ? 29.867 19.209 12.858 1.00 34.44 79 SER A O 1
ATOM 639 N N . GLY A 1 80 ? 28.434 20.135 14.331 1.00 32.94 80 GLY A N 1
ATOM 640 C CA . GLY A 1 80 ? 28.874 21.526 14.183 1.00 32.94 80 GLY A CA 1
ATOM 641 C C . GLY A 1 80 ? 27.891 22.467 13.487 1.00 32.94 80 GLY A C 1
ATOM 642 O O . GLY A 1 80 ? 27.798 22.478 12.266 1.00 32.94 80 GLY A O 1
ATOM 643 N N . GLY A 1 81 ? 27.251 23.344 14.270 1.00 29.03 81 GLY A N 1
ATOM 644 C CA . GLY A 1 81 ? 26.668 24.593 13.763 1.00 29.03 81 GLY A CA 1
ATOM 645 C C . GLY A 1 81 ? 25.243 24.882 14.235 1.00 29.03 81 GLY A C 1
ATOM 646 O O . GLY A 1 81 ? 24.307 24.211 13.827 1.00 29.03 81 GLY A O 1
ATOM 647 N N . SER A 1 82 ? 25.133 25.888 15.106 1.00 26.38 82 SER A N 1
ATOM 648 C CA . SER A 1 82 ? 23.989 26.759 15.442 1.00 26.38 82 SER A CA 1
ATOM 649 C C . SER A 1 82 ? 22.564 26.400 14.979 1.00 26.38 82 SER A C 1
ATOM 651 O O . SER A 1 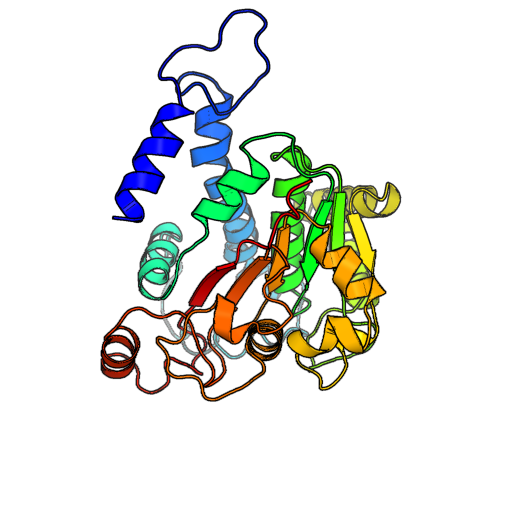82 ? 22.257 26.272 13.799 1.00 26.38 82 SER A O 1
ATOM 653 N N . THR A 1 83 ? 21.668 26.413 15.966 1.00 38.09 83 THR A N 1
ATOM 654 C CA . THR A 1 83 ? 20.208 26.519 15.880 1.00 38.09 83 THR A CA 1
ATOM 655 C C . THR A 1 83 ? 19.755 27.712 15.034 1.00 38.09 83 THR A C 1
ATOM 657 O O . THR A 1 83 ? 19.776 28.834 15.521 1.00 38.09 83 THR A O 1
ATOM 660 N N . ASP A 1 84 ? 19.379 27.456 13.784 1.00 32.56 84 ASP A N 1
ATOM 661 C CA . ASP A 1 84 ? 18.337 28.159 13.018 1.00 32.56 84 ASP A CA 1
ATOM 662 C C . ASP A 1 84 ? 18.329 27.567 11.608 1.00 32.56 84 ASP A C 1
ATOM 664 O O . ASP A 1 84 ? 19.065 28.004 10.726 1.00 32.56 84 ASP A O 1
ATOM 668 N N . VAL A 1 85 ? 17.528 26.524 11.381 1.00 34.16 85 VAL A N 1
ATOM 669 C CA . VAL A 1 85 ? 17.301 26.042 10.015 1.00 34.16 85 VAL A CA 1
ATOM 670 C C . VAL A 1 85 ? 15.830 25.707 9.825 1.00 34.16 85 VAL A C 1
ATOM 672 O O . VAL A 1 85 ? 15.367 24.593 10.064 1.00 34.16 85 VAL A O 1
ATOM 675 N N . SER A 1 86 ? 15.078 26.707 9.372 1.00 36.19 86 SER A N 1
ATOM 676 C CA . SER A 1 86 ? 13.847 26.505 8.619 1.00 36.19 86 SER A CA 1
ATOM 677 C C . SER A 1 86 ? 14.209 25.880 7.265 1.00 36.19 86 SER A C 1
ATOM 679 O O . SER A 1 86 ? 14.289 26.575 6.254 1.00 36.19 86 SER A O 1
ATOM 681 N N . ILE A 1 87 ? 14.497 24.580 7.238 1.00 40.66 87 ILE A N 1
ATOM 682 C CA . ILE A 1 87 ? 14.579 23.845 5.973 1.00 40.66 87 ILE A CA 1
ATOM 683 C C . ILE A 1 87 ? 13.138 23.635 5.509 1.00 40.66 87 ILE A C 1
ATOM 685 O O . ILE A 1 87 ? 12.322 23.080 6.249 1.00 40.66 87 ILE A O 1
ATOM 689 N N . ASP A 1 88 ? 12.800 24.136 4.323 1.00 43.56 88 ASP A N 1
ATOM 690 C CA . ASP A 1 88 ? 11.465 24.002 3.751 1.00 43.56 88 ASP A CA 1
ATOM 691 C C . ASP A 1 88 ? 11.224 22.527 3.401 1.00 43.56 88 ASP A C 1
ATOM 693 O O . ASP A 1 88 ? 11.769 21.994 2.439 1.00 43.56 88 ASP A O 1
ATOM 697 N N . VAL A 1 89 ? 10.431 21.823 4.206 1.00 36.28 89 VAL A N 1
ATOM 698 C CA . VAL A 1 89 ? 10.082 20.411 3.972 1.00 36.28 89 VAL A CA 1
ATOM 699 C C . VAL A 1 89 ? 9.405 20.204 2.617 1.00 36.28 89 VAL A C 1
ATOM 701 O O . VAL A 1 89 ? 9.542 19.140 2.019 1.00 36.28 89 VAL A O 1
ATOM 704 N N . LEU A 1 90 ? 8.781 21.245 2.060 1.00 36.03 90 LEU A N 1
ATOM 705 C CA . LEU A 1 90 ? 8.270 21.218 0.691 1.00 36.03 90 LEU A CA 1
ATOM 706 C C . LEU A 1 90 ? 9.391 21.110 -0.351 1.00 36.03 90 LEU A C 1
ATOM 708 O O . LEU A 1 90 ? 9.179 20.532 -1.410 1.00 36.03 90 LEU A O 1
ATOM 712 N N . GLU A 1 91 ? 10.581 21.638 -0.074 1.00 42.09 91 GLU A N 1
ATOM 713 C CA . GLU A 1 91 ? 11.753 21.516 -0.944 1.00 42.09 91 GLU A CA 1
ATOM 714 C C . GLU A 1 91 ? 12.341 20.099 -0.908 1.00 42.09 91 GLU A C 1
ATOM 716 O O . GLU A 1 91 ? 12.654 19.543 -1.956 1.00 42.09 91 GLU A O 1
ATOM 721 N N . GLN A 1 92 ? 12.377 19.453 0.263 1.00 41.47 92 GLN A N 1
ATOM 722 C CA . GLN A 1 92 ? 12.792 18.045 0.371 1.00 41.47 92 GLN A CA 1
ATOM 723 C C . GLN A 1 92 ? 11.817 17.090 -0.333 1.00 41.47 92 GLN A C 1
ATOM 725 O O . GLN A 1 92 ? 12.250 16.130 -0.966 1.00 41.47 92 GLN A O 1
ATOM 730 N N . VAL A 1 93 ? 10.511 17.372 -0.262 1.00 39.16 93 VAL A N 1
ATOM 731 C CA . VAL A 1 93 ? 9.477 16.603 -0.972 1.00 39.16 93 VAL A CA 1
ATOM 732 C C . VAL A 1 93 ? 9.585 16.801 -2.487 1.00 39.16 93 VAL A C 1
ATOM 734 O O . VAL A 1 93 ? 9.530 15.822 -3.224 1.00 39.16 93 VAL A O 1
ATOM 737 N N . ARG A 1 94 ? 9.823 18.035 -2.958 1.00 44.28 94 ARG A N 1
ATOM 738 C CA . ARG A 1 94 ? 10.063 18.320 -4.386 1.00 44.28 94 ARG A CA 1
ATOM 739 C C . ARG A 1 94 ? 11.283 17.574 -4.933 1.00 44.28 94 ARG A C 1
ATOM 741 O O . ARG A 1 94 ? 11.230 17.079 -6.051 1.00 44.28 94 ARG A O 1
ATOM 748 N N . ASN A 1 95 ? 12.345 17.438 -4.139 1.00 46.28 95 ASN A N 1
ATOM 749 C CA . ASN A 1 95 ? 13.534 16.678 -4.538 1.00 46.28 95 ASN A CA 1
ATOM 750 C C . ASN A 1 95 ? 13.281 15.160 -4.610 1.00 46.28 95 ASN A C 1
ATOM 752 O O . ASN A 1 95 ? 13.991 14.456 -5.320 1.00 46.28 95 ASN A O 1
ATOM 756 N N . TRP A 1 96 ? 12.274 14.645 -3.897 1.00 50.66 96 TRP A N 1
ATOM 757 C CA . TRP A 1 96 ? 11.900 13.228 -3.939 1.00 50.66 96 TRP A CA 1
ATOM 758 C C . TRP A 1 96 ? 11.092 12.849 -5.183 1.00 50.66 96 TRP A C 1
ATOM 760 O O . TRP A 1 96 ? 11.168 11.697 -5.610 1.00 50.66 96 TRP A O 1
ATOM 770 N N . ASP A 1 97 ? 10.377 13.795 -5.801 1.00 57.94 97 ASP A N 1
ATOM 771 C CA . ASP A 1 97 ? 9.641 13.545 -7.049 1.00 57.94 97 ASP A CA 1
ATOM 772 C C . ASP A 1 97 ? 10.574 13.073 -8.177 1.00 57.94 97 ASP A C 1
ATOM 774 O O . ASP A 1 97 ? 10.186 12.231 -8.988 1.00 57.94 97 ASP A O 1
ATOM 778 N N . GLU A 1 98 ? 11.824 13.551 -8.202 1.00 66.00 98 GLU A N 1
ATOM 779 C CA . GLU A 1 98 ? 12.829 13.145 -9.195 1.00 66.00 98 GLU A CA 1
ATOM 780 C C . GLU A 1 98 ? 13.263 11.677 -9.055 1.00 66.00 98 GLU A C 1
ATOM 782 O O . GLU A 1 98 ? 13.710 11.066 -10.030 1.00 66.00 98 GLU A O 1
ATOM 787 N N . ASN A 1 99 ? 13.087 11.097 -7.865 1.00 73.62 99 ASN A N 1
ATOM 788 C CA . ASN A 1 99 ? 13.446 9.716 -7.553 1.00 73.62 99 ASN A CA 1
ATOM 789 C C . ASN A 1 99 ? 12.263 8.741 -7.687 1.00 73.62 99 ASN A C 1
ATOM 791 O O . ASN A 1 99 ? 12.436 7.525 -7.538 1.00 73.62 99 ASN A O 1
ATOM 795 N N . ILE A 1 100 ? 11.058 9.237 -7.990 1.00 78.81 100 ILE A N 1
ATOM 796 C CA . ILE A 1 100 ? 9.902 8.393 -8.299 1.00 78.81 100 ILE A CA 1
ATOM 797 C C . ILE A 1 100 ? 9.972 7.993 -9.774 1.00 78.81 100 ILE A C 1
ATOM 799 O O . ILE A 1 100 ? 9.674 8.774 -10.677 1.00 78.81 100 ILE A O 1
ATOM 803 N N . LEU A 1 101 ? 10.336 6.738 -10.028 1.00 83.31 101 LEU A N 1
ATOM 804 C CA . LEU A 1 101 ? 10.521 6.229 -11.387 1.00 83.31 101 LEU A CA 1
ATOM 805 C C . LEU A 1 101 ? 9.177 6.004 -12.096 1.00 83.31 101 LEU A C 1
ATOM 807 O O . LEU A 1 101 ? 9.041 6.268 -13.290 1.00 83.31 101 LEU A O 1
ATOM 811 N N . VAL A 1 102 ? 8.155 5.557 -11.369 1.00 84.75 102 VAL A N 1
ATOM 812 C CA . VAL A 1 102 ? 6.792 5.419 -11.898 1.00 84.75 102 VAL A CA 1
ATOM 813 C C . VAL A 1 102 ? 5.818 6.058 -10.926 1.00 84.75 102 VAL A C 1
ATOM 815 O O . VAL A 1 102 ? 5.883 5.780 -9.731 1.00 84.75 102 VAL A O 1
ATOM 818 N N . ASN A 1 103 ? 4.935 6.921 -11.439 1.00 82.12 103 ASN A N 1
ATOM 819 C CA . ASN A 1 103 ? 3.936 7.624 -10.642 1.00 82.12 103 ASN A CA 1
ATOM 820 C C . ASN A 1 103 ? 2.522 7.475 -11.220 1.00 82.12 103 ASN A C 1
ATOM 822 O O . ASN A 1 103 ? 2.042 8.311 -11.989 1.00 82.12 103 ASN A O 1
ATOM 826 N N . ASP A 1 104 ? 1.843 6.419 -10.788 1.00 81.25 104 ASP A N 1
ATOM 827 C CA . ASP A 1 104 ? 0.476 6.073 -11.175 1.00 81.25 104 ASP A CA 1
ATOM 828 C C . ASP A 1 104 ? -0.580 6.497 -10.132 1.00 81.25 104 ASP A C 1
ATOM 830 O O . ASP A 1 104 ? -1.728 6.050 -10.167 1.00 81.25 104 ASP A O 1
ATOM 834 N N . SER A 1 105 ? -0.223 7.390 -9.201 1.00 72.31 105 SER A N 1
ATOM 835 C CA . SER A 1 105 ? -1.104 7.848 -8.106 1.00 72.31 105 SER A CA 1
ATOM 836 C C . SER A 1 105 ? -2.445 8.438 -8.574 1.00 72.31 105 SER A C 1
ATOM 838 O O . SER A 1 105 ? -3.444 8.387 -7.854 1.00 72.31 105 SER A O 1
ATOM 840 N N . HIS A 1 106 ? -2.500 8.967 -9.797 1.00 67.19 106 HIS A N 1
ATOM 841 C CA . HIS A 1 106 ? -3.710 9.543 -10.377 1.00 67.19 106 HIS A CA 1
ATOM 842 C C . HIS A 1 106 ? -4.859 8.526 -10.517 1.00 67.19 106 HIS A C 1
ATOM 844 O O . HIS A 1 106 ? -6.007 8.895 -10.273 1.00 67.19 106 HIS A O 1
ATOM 850 N N . TYR A 1 107 ? -4.579 7.247 -10.801 1.00 71.94 107 TYR A N 1
ATOM 851 C CA . TYR A 1 107 ? -5.622 6.215 -10.915 1.00 71.94 107 TYR A CA 1
ATOM 852 C C . TYR A 1 107 ? -6.325 5.932 -9.580 1.00 71.94 107 TYR A C 1
ATOM 854 O O . TYR A 1 107 ? -7.516 5.629 -9.544 1.00 71.94 107 TYR A O 1
ATOM 862 N N . VAL A 1 108 ? -5.614 6.083 -8.460 1.00 68.00 108 VAL A N 1
ATOM 863 C CA . VAL A 1 108 ? -6.186 5.926 -7.111 1.00 68.00 108 VAL A CA 1
ATOM 864 C C . VAL A 1 108 ? -7.219 7.011 -6.842 1.00 68.00 108 VAL A C 1
ATOM 866 O O . VAL A 1 108 ? -8.271 6.752 -6.266 1.00 68.00 108 VAL A O 1
ATOM 869 N N . THR A 1 109 ? -6.936 8.230 -7.300 1.00 61.19 109 THR A N 1
ATOM 870 C CA . THR A 1 109 ? -7.851 9.367 -7.157 1.00 61.19 109 THR A CA 1
ATOM 871 C C . THR A 1 109 ? -9.151 9.111 -7.915 1.00 61.19 109 THR A C 1
ATOM 873 O O . THR A 1 109 ? -10.226 9.423 -7.408 1.00 61.19 109 THR A O 1
ATOM 876 N N . GLU A 1 110 ? -9.072 8.498 -9.099 1.00 63.53 110 GLU A N 1
ATOM 877 C CA . GLU A 1 110 ? -10.254 8.091 -9.862 1.00 63.53 110 GLU A CA 1
ATOM 878 C C . GLU A 1 110 ? -11.084 7.060 -9.089 1.00 63.53 110 GLU A C 1
ATOM 880 O O . GLU A 1 110 ? -12.278 7.267 -8.909 1.00 63.53 110 GLU A O 1
ATOM 885 N N . ILE A 1 111 ? -10.459 6.013 -8.542 1.00 69.44 111 ILE A N 1
ATOM 886 C CA . ILE A 1 111 ? -11.170 4.963 -7.791 1.00 69.44 111 ILE A CA 1
ATOM 887 C C . ILE A 1 111 ? -11.811 5.501 -6.506 1.00 69.44 111 ILE A C 1
ATOM 889 O O . ILE A 1 111 ? -12.945 5.152 -6.179 1.00 69.44 111 ILE A O 1
ATOM 893 N N . LEU A 1 112 ? -11.090 6.336 -5.755 1.00 62.75 112 LEU A N 1
ATOM 894 C CA . LEU A 1 112 ? -11.555 6.818 -4.456 1.00 62.75 112 LEU A CA 1
ATOM 895 C C . LEU A 1 112 ? -12.588 7.945 -4.569 1.00 62.75 112 LEU A C 1
ATOM 897 O O . LEU A 1 112 ? -13.435 8.071 -3.687 1.00 62.75 112 LEU A O 1
ATOM 901 N N . LEU A 1 113 ? -12.510 8.787 -5.607 1.00 60.53 113 LEU A N 1
ATOM 902 C CA . LEU A 1 113 ? -13.304 10.021 -5.693 1.00 60.53 113 LEU A CA 1
ATOM 903 C C . LEU A 1 113 ? -14.334 10.037 -6.829 1.00 60.53 113 LEU A C 1
ATOM 905 O O . LEU A 1 113 ? -15.218 10.895 -6.812 1.00 60.53 113 LEU A O 1
ATOM 909 N N . GLN A 1 114 ? -14.237 9.147 -7.823 1.00 52.72 114 GLN A N 1
ATOM 910 C CA . GLN A 1 114 ? -15.136 9.133 -8.980 1.00 52.72 114 GLN A CA 1
ATOM 911 C C . GLN A 1 114 ? -15.979 7.848 -9.002 1.00 52.72 114 GLN A C 1
ATOM 913 O O . GLN A 1 114 ? -15.485 6.764 -9.285 1.00 52.72 114 GLN A O 1
ATOM 918 N N . GLY A 1 115 ? -17.284 7.979 -8.736 1.00 54.03 115 GLY A N 1
ATOM 919 C CA . GLY A 1 115 ? -18.252 6.874 -8.781 1.00 54.03 115 GLY A CA 1
ATOM 920 C C . GLY A 1 115 ? -18.966 6.630 -7.449 1.00 54.03 115 GLY A C 1
ATOM 921 O O . GLY A 1 115 ? -19.080 7.531 -6.618 1.00 54.03 115 GLY A O 1
ATOM 922 N N . SER A 1 116 ? -19.483 5.414 -7.255 1.00 59.53 116 SER A N 1
ATOM 923 C CA . SER A 1 116 ? -19.933 4.938 -5.944 1.00 59.53 116 SER A CA 1
ATOM 924 C C . SER A 1 116 ? -18.705 4.680 -5.074 1.00 59.53 116 SER A C 1
ATOM 926 O O . SER A 1 116 ? -17.906 3.810 -5.420 1.00 59.53 116 SER A O 1
ATOM 928 N N . SER A 1 117 ? -18.552 5.427 -3.977 1.00 60.53 117 SER A N 1
ATOM 929 C CA . SER A 1 117 ? -17.405 5.286 -3.075 1.00 60.53 117 SER A CA 1
ATOM 930 C C . SER A 1 117 ? -17.178 3.819 -2.693 1.00 60.53 117 SER A C 1
ATOM 932 O O . SER A 1 117 ? -18.150 3.132 -2.345 1.00 60.53 117 SER A O 1
ATOM 934 N N . PRO A 1 118 ? -15.928 3.326 -2.762 1.00 69.06 118 PRO A N 1
ATOM 935 C CA . PRO A 1 118 ? -15.651 1.925 -2.503 1.00 69.06 118 PRO A CA 1
ATOM 936 C C . PRO A 1 118 ? -16.035 1.569 -1.066 1.00 69.06 118 PRO A C 1
ATOM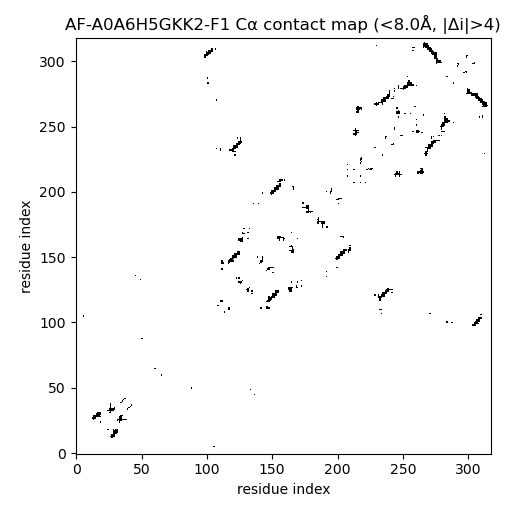 938 O O . PRO A 1 118 ? -15.815 2.341 -0.130 1.00 69.06 118 PRO A O 1
ATOM 941 N N . GLU A 1 119 ? -16.655 0.402 -0.876 1.00 84.25 119 GLU A N 1
ATOM 942 C CA . GLU A 1 119 ? -17.053 -0.028 0.467 1.00 84.25 119 GLU A CA 1
ATOM 943 C C . GLU A 1 119 ? -15.830 -0.299 1.347 1.00 84.25 119 GLU A C 1
ATOM 945 O O . GLU A 1 119 ? -15.841 0.061 2.527 1.00 84.25 119 GLU A O 1
ATOM 950 N N . VAL A 1 120 ? -14.799 -0.912 0.767 1.00 90.94 120 VAL A N 1
ATOM 951 C CA . VAL A 1 120 ? -13.572 -1.315 1.448 1.00 90.94 120 VAL A CA 1
ATOM 952 C C . VAL A 1 120 ? -12.356 -0.855 0.640 1.00 90.94 120 VAL A C 1
ATOM 954 O O . VAL A 1 120 ? -12.411 -0.825 -0.589 1.00 90.94 120 VAL A O 1
ATOM 957 N N . VAL A 1 121 ? -11.275 -0.497 1.329 1.00 91.69 121 VAL A N 1
ATOM 958 C CA . VAL A 1 121 ? -9.930 -0.369 0.750 1.00 91.69 121 VAL A CA 1
ATOM 959 C C . VAL A 1 121 ? -8.975 -1.198 1.595 1.00 91.69 121 VAL A C 1
ATOM 961 O O . VAL A 1 121 ? -9.000 -1.106 2.826 1.00 91.69 121 VAL A O 1
ATOM 964 N N . ASP A 1 122 ? -8.136 -1.988 0.935 1.00 97.69 122 ASP A N 1
ATOM 965 C CA . ASP A 1 122 ? -7.198 -2.888 1.594 1.00 97.69 122 ASP A CA 1
ATOM 966 C C . ASP A 1 122 ? -5.793 -2.293 1.658 1.00 97.69 122 ASP A C 1
ATOM 968 O O . ASP A 1 122 ? -5.319 -1.663 0.714 1.00 97.69 122 ASP A O 1
ATOM 972 N N . PHE A 1 123 ? -5.105 -2.549 2.765 1.00 97.69 123 PHE A N 1
ATOM 973 C CA . PHE A 1 123 ? -3.694 -2.252 2.973 1.00 97.69 123 PHE A CA 1
ATOM 974 C C . PHE A 1 123 ? -2.962 -3.549 3.291 1.00 97.69 123 PHE A C 1
ATOM 976 O O . PHE A 1 123 ? -3.118 -4.087 4.383 1.00 97.69 123 PHE A O 1
ATOM 983 N N . VAL A 1 124 ? -2.140 -4.036 2.365 1.00 98.19 124 VAL A N 1
ATOM 984 C CA . VAL A 1 124 ? -1.182 -5.115 2.626 1.00 98.19 124 VAL A CA 1
ATOM 985 C C . VAL A 1 124 ? 0.102 -4.481 3.131 1.00 98.19 124 VAL A C 1
ATOM 987 O O . VAL A 1 124 ? 0.860 -3.876 2.368 1.00 98.19 124 VAL A O 1
ATOM 990 N N . THR A 1 125 ? 0.298 -4.560 4.443 1.00 93.00 125 THR A N 1
ATOM 991 C CA . THR A 1 125 ? 1.310 -3.782 5.157 1.00 93.00 125 THR A CA 1
ATOM 992 C C . THR A 1 125 ? 2.710 -4.388 5.029 1.00 93.00 125 THR A C 1
ATOM 994 O O . THR A 1 125 ? 2.877 -5.588 4.773 1.00 93.00 125 THR A O 1
ATOM 997 N N . ASP A 1 126 ? 3.719 -3.532 5.207 1.00 79.81 126 ASP A N 1
ATOM 998 C CA . ASP A 1 126 ? 5.134 -3.908 5.307 1.00 79.81 126 ASP A CA 1
ATOM 999 C C . ASP A 1 126 ? 5.549 -3.818 6.777 1.00 79.81 126 ASP A C 1
ATOM 1001 O O . ASP A 1 126 ? 5.189 -4.700 7.554 1.00 79.81 126 ASP A O 1
ATOM 1005 N N . ASN A 1 127 ? 6.186 -2.719 7.194 1.00 68.94 127 ASN A N 1
ATOM 1006 C CA . ASN A 1 127 ? 6.805 -2.604 8.510 1.00 68.94 127 ASN A CA 1
ATOM 1007 C C . ASN A 1 127 ? 5.914 -1.969 9.588 1.00 68.94 127 ASN A C 1
ATOM 1009 O O . ASN A 1 127 ? 5.039 -1.144 9.320 1.00 68.94 127 ASN A O 1
ATOM 1013 N N . GLY A 1 128 ? 6.202 -2.312 10.843 1.00 61.81 128 GLY A N 1
ATOM 1014 C CA . GLY A 1 128 ? 5.692 -1.639 12.035 1.00 61.81 128 GLY A CA 1
ATOM 1015 C C . GLY A 1 128 ? 6.373 -0.291 12.315 1.00 61.81 128 GLY A C 1
ATOM 1016 O O . GLY A 1 128 ? 7.092 0.278 11.490 1.00 61.81 128 GLY A O 1
ATOM 1017 N N . GLY A 1 129 ? 6.149 0.250 13.514 1.00 63.88 129 GLY A N 1
ATOM 1018 C CA . GLY A 1 129 ? 6.729 1.526 13.939 1.00 63.88 129 GLY A CA 1
ATOM 1019 C C . GLY A 1 129 ? 6.194 2.724 13.145 1.00 63.88 129 GLY A C 1
ATOM 1020 O O . GLY A 1 129 ? 4.989 2.943 13.058 1.00 63.88 129 GLY A O 1
ATOM 1021 N N . VAL A 1 130 ? 7.092 3.537 12.583 1.00 60.25 130 VAL A N 1
ATOM 1022 C CA . VAL A 1 130 ? 6.706 4.773 11.874 1.00 60.25 130 VAL A CA 1
ATOM 1023 C C . VAL A 1 130 ? 5.980 4.478 10.556 1.00 60.25 130 VAL A C 1
ATOM 1025 O O . VAL A 1 130 ? 5.131 5.261 10.140 1.00 60.25 130 VAL A O 1
ATOM 1028 N N . GLU A 1 131 ? 6.263 3.348 9.902 1.00 65.56 131 GLU A N 1
ATOM 1029 C CA . GLU A 1 131 ? 5.619 3.033 8.624 1.00 65.56 131 GLU A CA 1
ATOM 1030 C C . GLU A 1 131 ? 4.134 2.697 8.800 1.00 65.56 131 GLU A C 1
ATOM 1032 O O . GLU A 1 131 ? 3.296 3.313 8.142 1.00 65.56 131 GLU A O 1
ATOM 1037 N N . VAL A 1 132 ? 3.790 1.819 9.750 1.00 75.31 132 VAL A N 1
ATOM 1038 C CA . VAL A 1 132 ? 2.378 1.541 10.059 1.00 75.31 132 VAL A CA 1
ATOM 1039 C C . VAL A 1 132 ? 1.646 2.797 10.551 1.00 75.31 132 VAL A C 1
ATOM 1041 O O . VAL A 1 132 ? 0.474 2.979 10.235 1.00 75.31 132 VAL A O 1
ATOM 1044 N N . LEU A 1 133 ? 2.328 3.716 11.247 1.00 74.50 133 LEU A N 1
ATOM 1045 C CA . LEU A 1 133 ? 1.745 5.006 11.628 1.00 74.50 133 LEU A CA 1
ATOM 1046 C C . LEU A 1 133 ? 1.363 5.846 10.398 1.00 74.50 133 LEU A C 1
ATOM 1048 O O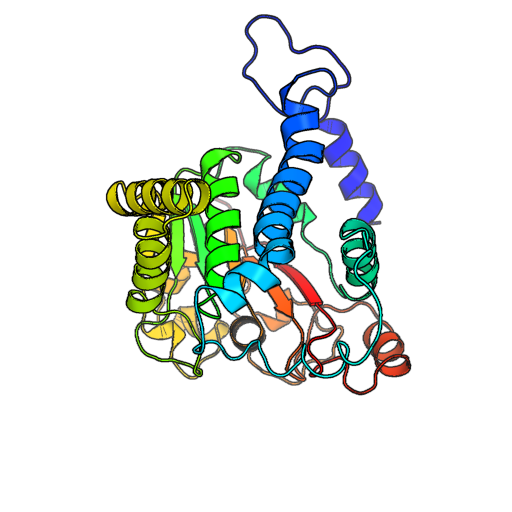 . LEU A 1 133 ? 0.286 6.441 10.365 1.00 74.50 133 LEU A O 1
ATOM 1052 N N . HIS A 1 134 ? 2.214 5.886 9.371 1.00 71.88 134 HIS A N 1
ATOM 1053 C CA . HIS A 1 134 ? 1.887 6.559 8.112 1.00 71.88 134 HIS A CA 1
ATOM 1054 C C . HIS A 1 134 ? 0.707 5.890 7.397 1.00 71.88 134 HIS A C 1
ATOM 1056 O O . HIS A 1 134 ? -0.171 6.587 6.884 1.00 71.88 134 HIS A O 1
ATOM 1062 N N . ASP A 1 135 ? 0.647 4.559 7.416 1.00 82.12 135 ASP A N 1
ATOM 1063 C CA . ASP A 1 135 ? -0.462 3.805 6.828 1.00 82.12 135 ASP A CA 1
ATOM 1064 C C . ASP A 1 135 ? -1.784 4.085 7.555 1.00 82.12 135 ASP A C 1
ATOM 1066 O O . ASP A 1 135 ? -2.803 4.313 6.905 1.00 82.12 135 ASP A O 1
ATOM 1070 N N . MET A 1 136 ? -1.766 4.176 8.888 1.00 87.38 136 MET A N 1
ATOM 1071 C CA . MET A 1 136 ? -2.915 4.580 9.709 1.00 87.38 136 MET A CA 1
ATOM 1072 C C . MET A 1 136 ? -3.400 5.997 9.373 1.00 87.38 136 MET A C 1
ATOM 1074 O O . MET A 1 136 ? -4.602 6.234 9.247 1.00 87.38 136 MET A O 1
ATOM 1078 N N . ILE A 1 137 ? -2.480 6.945 9.185 1.00 81.94 137 ILE A N 1
ATOM 1079 C CA . ILE A 1 137 ? -2.816 8.326 8.808 1.00 81.94 137 ILE A CA 1
ATOM 1080 C C . ILE A 1 137 ? -3.491 8.365 7.429 1.00 81.94 137 ILE A C 1
ATOM 1082 O O . ILE A 1 137 ? -4.518 9.030 7.256 1.00 81.94 137 ILE A O 1
ATOM 1086 N N . LEU A 1 138 ? -2.945 7.637 6.450 1.00 79.62 138 LEU A N 1
ATOM 1087 C CA . LEU A 1 138 ? -3.532 7.547 5.114 1.00 79.62 138 LEU A CA 1
ATOM 1088 C C . LEU A 1 138 ? -4.905 6.858 5.153 1.00 79.62 138 LEU A C 1
ATOM 1090 O O . LEU A 1 138 ? -5.856 7.348 4.545 1.00 79.62 138 LEU A O 1
ATOM 1094 N N . ALA A 1 139 ? -5.034 5.770 5.909 1.00 88.00 139 ALA A N 1
ATOM 1095 C CA . ALA A 1 139 ? -6.290 5.059 6.113 1.00 88.00 139 ALA A CA 1
ATOM 1096 C C . ALA A 1 139 ? -7.374 5.940 6.754 1.00 88.00 139 ALA A C 1
ATOM 1098 O O . ALA A 1 139 ? -8.525 5.902 6.322 1.00 88.00 139 ALA A O 1
ATOM 1099 N N . ASP A 1 140 ? -7.026 6.767 7.747 1.00 87.31 140 ASP A N 1
ATOM 1100 C CA . ASP A 1 140 ? -7.958 7.716 8.371 1.00 87.31 140 ASP A CA 1
ATOM 1101 C C . ASP A 1 140 ? -8.449 8.729 7.338 1.00 87.31 140 ASP A C 1
ATOM 1103 O O . ASP A 1 140 ? -9.653 8.967 7.223 1.00 87.31 140 ASP A O 1
ATOM 1107 N N . PHE A 1 141 ? -7.533 9.282 6.538 1.00 77.38 141 PHE A N 1
ATOM 1108 C CA . PHE A 1 141 ? -7.891 10.209 5.472 1.00 77.38 141 PHE A CA 1
ATOM 1109 C C . PHE A 1 141 ? -8.846 9.568 4.457 1.00 77.38 141 PHE A C 1
ATOM 1111 O O . PHE A 1 141 ? -9.898 10.144 4.176 1.00 77.38 141 PHE A O 1
ATOM 1118 N N . ILE A 1 142 ? -8.528 8.371 3.960 1.00 76.88 142 ILE A N 1
ATOM 1119 C CA . ILE A 1 142 ? -9.362 7.651 2.990 1.00 76.88 142 ILE A CA 1
ATOM 1120 C C . ILE A 1 142 ? -10.755 7.372 3.574 1.00 76.88 142 ILE A C 1
ATOM 1122 O O . ILE A 1 142 ? -11.765 7.722 2.959 1.00 76.88 142 ILE A O 1
ATOM 1126 N N . LEU A 1 143 ? -10.821 6.821 4.788 1.00 81.25 143 LEU A N 1
ATOM 1127 C CA . LEU A 1 143 ? -12.080 6.525 5.475 1.00 81.25 143 LEU A CA 1
ATOM 1128 C C . LEU A 1 143 ? -12.917 7.798 5.694 1.00 81.25 143 LEU A C 1
ATOM 1130 O O . LEU A 1 143 ? -14.112 7.850 5.415 1.00 81.25 143 LEU A O 1
ATOM 1134 N N . SER A 1 144 ? -12.281 8.861 6.178 1.00 75.94 144 SER A N 1
ATOM 1135 C CA . SER A 1 144 ? -12.985 10.046 6.672 1.00 75.94 144 SER A CA 1
ATOM 1136 C C . SER A 1 144 ? -13.305 11.070 5.593 1.00 75.94 144 SER A C 1
ATOM 1138 O O . SER A 1 144 ? -14.172 11.919 5.801 1.00 75.94 144 SER A O 1
ATOM 1140 N N . ARG A 1 145 ? -12.570 11.059 4.476 1.00 72.38 145 ARG A N 1
ATOM 1141 C CA . ARG A 1 145 ? -12.623 12.118 3.456 1.00 72.38 145 ARG A CA 1
ATOM 1142 C C . ARG A 1 145 ? -12.918 11.616 2.049 1.00 72.38 145 ARG A C 1
ATOM 1144 O O . ARG A 1 145 ? -13.371 12.418 1.237 1.00 72.38 145 ARG A O 1
ATOM 1151 N N . CYS A 1 146 ? -12.711 10.331 1.762 1.00 67.12 146 CYS A N 1
ATOM 1152 C CA . CYS A 1 146 ? -12.965 9.753 0.438 1.00 67.12 146 CYS A CA 1
ATOM 1153 C C . CYS A 1 146 ? -14.273 8.942 0.369 1.00 67.12 146 CYS A C 1
ATOM 1155 O O . CYS A 1 146 ? -14.572 8.334 -0.652 1.00 67.12 146 CYS A O 1
ATOM 1157 N N . GLY A 1 147 ? -15.076 8.933 1.440 1.00 67.75 147 GLY A N 1
ATOM 1158 C CA . GLY A 1 147 ? -16.359 8.219 1.475 1.00 67.75 147 GLY A CA 1
ATOM 1159 C C . GLY A 1 147 ? -16.227 6.696 1.579 1.00 67.75 147 GLY A C 1
ATOM 1160 O O . GLY A 1 147 ? -17.223 5.987 1.433 1.00 67.75 147 GLY A O 1
ATOM 1161 N N . VAL A 1 148 ? -15.017 6.194 1.839 1.00 79.44 148 VAL A N 1
ATOM 1162 C CA . VAL A 1 148 ? -14.758 4.770 2.062 1.00 79.44 148 VAL A CA 1
ATOM 1163 C C . VAL A 1 148 ? -15.329 4.360 3.412 1.00 79.44 148 VAL A C 1
ATOM 1165 O O . VAL A 1 148 ? -15.072 5.007 4.424 1.00 79.44 148 VAL A O 1
ATOM 1168 N N . ARG A 1 149 ? -16.118 3.281 3.444 1.00 87.50 149 ARG A N 1
ATOM 1169 C CA . ARG A 1 149 ? -16.800 2.858 4.679 1.00 87.50 149 ARG A CA 1
ATOM 1170 C C . ARG A 1 149 ? -15.907 2.052 5.611 1.00 87.50 149 ARG A C 1
ATOM 1172 O O . ARG A 1 149 ? -16.144 2.065 6.818 1.00 87.50 149 ARG A O 1
ATOM 1179 N N . LYS A 1 150 ? -14.947 1.311 5.059 1.00 95.69 150 LYS A N 1
ATOM 1180 C CA . LYS A 1 150 ? -14.096 0.384 5.804 1.00 95.69 150 LYS A CA 1
ATOM 1181 C C . LYS A 1 150 ? -12.673 0.372 5.248 1.00 95.69 150 LYS A C 1
ATOM 1183 O O . LYS A 1 150 ? -12.478 0.404 4.038 1.00 95.69 150 LYS A O 1
ATOM 1188 N N . ILE A 1 151 ? -11.693 0.252 6.131 1.00 97.38 151 ILE A N 1
ATOM 1189 C CA . ILE A 1 151 ? -10.306 -0.062 5.787 1.00 97.38 151 ILE A CA 1
ATOM 1190 C C . ILE A 1 151 ? -9.997 -1.464 6.299 1.00 97.38 151 ILE A C 1
ATOM 1192 O O . ILE A 1 151 ? -10.299 -1.782 7.450 1.00 97.38 151 ILE A O 1
ATOM 1196 N N . GLN A 1 152 ? -9.395 -2.290 5.452 1.00 98.19 152 GLN A N 1
ATOM 1197 C CA . GLN A 1 152 ? -8.939 -3.628 5.805 1.00 98.19 152 GLN A CA 1
ATOM 1198 C C . GLN A 1 152 ? -7.407 -3.646 5.818 1.00 98.19 152 GLN A C 1
ATOM 1200 O O . GLN A 1 152 ? -6.769 -3.573 4.773 1.00 98.19 152 GLN A O 1
ATOM 1205 N N . PHE A 1 153 ? -6.798 -3.750 6.995 1.00 98.56 153 PHE A N 1
ATOM 1206 C CA . PHE A 1 153 ? -5.360 -3.966 7.129 1.00 98.56 153 PHE A CA 1
ATOM 1207 C C . PHE A 1 153 ? -5.063 -5.469 7.100 1.00 98.56 153 PHE A C 1
ATOM 1209 O O . PHE A 1 153 ? -5.547 -6.218 7.950 1.00 98.56 153 PHE A O 1
ATOM 1216 N N . ARG A 1 154 ? -4.258 -5.896 6.127 1.00 98.31 154 ARG A N 1
ATOM 1217 C CA . ARG A 1 154 ? -3.733 -7.256 5.969 1.00 98.31 154 ARG A CA 1
ATOM 1218 C C . ARG A 1 154 ? -2.325 -7.306 6.564 1.00 98.31 154 ARG A C 1
ATOM 1220 O O . ARG A 1 154 ? -1.366 -6.829 5.957 1.00 98.31 154 ARG A O 1
ATOM 1227 N N . LEU A 1 155 ? -2.236 -7.835 7.779 1.00 98.25 155 LEU A N 1
ATOM 1228 C CA . LEU A 1 155 ? -1.041 -7.889 8.621 1.00 98.25 155 LEU A CA 1
ATOM 1229 C C . LEU A 1 155 ? -0.375 -9.271 8.539 1.00 98.25 155 LEU A C 1
ATOM 1231 O O . LEU A 1 155 ? -0.960 -10.233 8.038 1.00 98.25 155 LEU A O 1
ATOM 1235 N N . LYS A 1 156 ? 0.843 -9.412 9.073 1.00 97.12 156 LYS A N 1
ATOM 1236 C CA . LYS A 1 156 ? 1.496 -10.727 9.170 1.00 97.12 156 LYS A CA 1
ATOM 1237 C C . LYS A 1 156 ? 1.007 -11.490 10.413 1.00 97.12 156 LYS A C 1
ATOM 1239 O O . LYS A 1 156 ? 0.965 -10.903 11.493 1.00 97.12 156 LYS A O 1
ATOM 1244 N N . PRO A 1 157 ? 0.652 -12.787 10.314 1.00 97.19 157 PRO A N 1
ATOM 1245 C CA . PRO A 1 157 ? 0.184 -13.571 11.467 1.00 97.19 157 PRO A CA 1
ATOM 1246 C C . PRO A 1 157 ? 1.287 -13.925 12.471 1.00 97.19 157 PRO A C 1
ATOM 1248 O O . PRO A 1 157 ? 0.995 -14.339 13.591 1.00 97.19 157 PRO A O 1
ATOM 1251 N N . MET A 1 158 ? 2.553 -13.775 12.083 1.00 94.06 158 MET A N 1
ATOM 1252 C CA . MET A 1 158 ? 3.718 -14.094 12.903 1.00 94.06 158 MET A CA 1
ATOM 1253 C C . MET A 1 158 ? 4.834 -13.067 12.665 1.00 94.06 158 MET A C 1
ATOM 1255 O O . MET A 1 158 ? 4.811 -12.404 11.625 1.00 94.06 158 MET A O 1
ATOM 1259 N N . PRO A 1 159 ? 5.827 -12.956 13.571 1.00 91.38 159 PRO A N 1
ATOM 1260 C CA . PRO A 1 159 ? 7.027 -12.167 13.315 1.00 91.38 159 PRO A CA 1
ATOM 1261 C C . PRO A 1 159 ? 7.659 -12.564 11.980 1.00 91.38 159 PRO A C 1
ATOM 1263 O O . PRO A 1 159 ? 7.987 -13.731 11.754 1.00 91.38 159 PRO A O 1
ATOM 1266 N N . TRP A 1 160 ? 7.810 -11.593 11.086 1.00 81.94 160 TRP A N 1
ATOM 1267 C CA . TRP A 1 160 ? 8.232 -11.828 9.712 1.00 81.94 160 TRP A CA 1
ATOM 1268 C C . TRP A 1 160 ? 9.174 -10.710 9.274 1.00 81.94 160 TRP A C 1
ATOM 1270 O O . TRP A 1 160 ? 8.978 -9.560 9.647 1.00 81.94 160 TRP A O 1
ATOM 1280 N N . TYR A 1 161 ? 10.250 -11.057 8.563 1.00 70.69 161 TYR A N 1
ATOM 1281 C CA . TYR A 1 161 ? 11.231 -10.092 8.035 1.00 70.69 161 TYR A CA 1
ATOM 1282 C C . TYR A 1 161 ? 11.694 -9.004 9.029 1.00 70.69 161 TYR A C 1
ATOM 1284 O O . TYR A 1 161 ? 11.974 -7.870 8.655 1.00 70.69 161 TYR A O 1
ATOM 1292 N N . VAL A 1 162 ? 11.865 -9.387 10.302 1.00 72.38 162 VAL A N 1
ATOM 1293 C CA . VAL A 1 162 ? 12.287 -8.541 11.438 1.00 72.38 162 VAL A CA 1
ATOM 1294 C C . VAL A 1 162 ? 11.263 -7.477 11.831 1.00 72.38 162 VAL A C 1
ATOM 1296 O O . VAL A 1 162 ? 10.889 -7.421 12.999 1.00 72.38 162 VAL A O 1
ATOM 1299 N N . SER A 1 163 ? 10.840 -6.634 10.893 1.00 70.56 163 SER A N 1
ATOM 1300 C CA . SER A 1 163 ? 10.027 -5.451 11.161 1.00 70.56 163 SER A CA 1
ATOM 1301 C C . SER A 1 163 ? 8.618 -5.512 10.595 1.00 70.56 163 SER A C 1
ATOM 1303 O O . SER A 1 163 ? 7.887 -4.545 10.816 1.00 70.56 163 SER A O 1
ATOM 1305 N N . ASP A 1 164 ? 8.211 -6.587 9.909 1.00 73.44 164 ASP A N 1
ATOM 1306 C CA . ASP A 1 164 ? 6.858 -6.648 9.366 1.00 73.44 164 ASP A CA 1
ATOM 1307 C C . ASP A 1 164 ? 5.813 -6.577 10.481 1.00 73.44 164 ASP A C 1
ATOM 1309 O O . ASP A 1 164 ? 5.914 -7.254 11.506 1.00 73.44 164 ASP A O 1
ATOM 1313 N N . VAL A 1 165 ? 4.777 -5.772 10.258 1.00 84.62 165 VAL A N 1
ATOM 1314 C CA . VAL A 1 165 ? 3.760 -5.506 11.275 1.00 84.62 165 VAL A CA 1
ATOM 1315 C C . VAL A 1 165 ? 2.831 -6.707 11.479 1.00 84.62 165 VAL A C 1
ATOM 1317 O O . VAL A 1 165 ? 2.188 -7.205 10.548 1.00 84.62 165 VAL A O 1
ATOM 1320 N N . THR A 1 166 ? 2.710 -7.128 12.736 1.00 94.38 166 THR A N 1
ATOM 1321 C CA . THR A 1 166 ? 1.713 -8.102 13.195 1.00 94.38 166 THR A CA 1
ATOM 1322 C C . THR A 1 166 ? 0.499 -7.404 13.829 1.00 94.38 166 THR A C 1
ATOM 1324 O O . THR A 1 166 ? 0.574 -6.218 14.170 1.00 94.38 166 THR A O 1
ATOM 1327 N N . PRO A 1 167 ? -0.627 -8.107 14.070 1.00 97.69 167 PRO A N 1
ATOM 1328 C CA . PRO A 1 167 ? -1.737 -7.559 14.855 1.00 97.69 167 PRO A CA 1
ATOM 1329 C C . PRO A 1 167 ? -1.311 -7.010 16.223 1.00 97.69 167 PRO A C 1
ATOM 1331 O O . PRO A 1 167 ? -1.797 -5.961 16.648 1.00 97.69 167 PRO A O 1
ATOM 1334 N N . SER A 1 168 ? -0.364 -7.674 16.895 1.00 95.62 168 SER A N 1
ATOM 1335 C CA . SER A 1 168 ? 0.164 -7.220 18.186 1.00 95.62 168 SER A CA 1
ATOM 1336 C C . SER A 1 168 ? 0.891 -5.879 18.060 1.00 95.62 168 SER A C 1
ATOM 1338 O O . SER A 1 168 ? 0.676 -4.981 18.876 1.00 95.62 168 SER A O 1
ATOM 1340 N N . ASP A 1 169 ? 1.710 -5.705 17.023 1.00 88.81 169 ASP A N 1
ATOM 1341 C CA . ASP A 1 169 ? 2.451 -4.459 16.777 1.00 88.81 169 ASP A CA 1
ATOM 1342 C C . ASP A 1 169 ? 1.511 -3.308 16.399 1.00 88.81 169 ASP A C 1
ATOM 1344 O O . ASP A 1 169 ? 1.686 -2.171 16.849 1.00 88.81 169 ASP A O 1
ATOM 1348 N N . PHE A 1 170 ? 0.469 -3.608 15.618 1.00 95.38 170 PHE A N 1
ATOM 1349 C CA . PHE A 1 170 ? -0.569 -2.647 15.247 1.00 95.38 170 PHE A CA 1
ATOM 1350 C C . PHE A 1 170 ? -1.305 -2.125 16.489 1.00 95.38 170 PHE A C 1
ATOM 1352 O O . PHE A 1 170 ? -1.385 -0.913 16.705 1.00 95.38 170 PHE A O 1
ATOM 1359 N N . HIS A 1 171 ? -1.774 -3.028 17.359 1.00 96.38 171 HIS A N 1
ATOM 1360 C CA . HIS A 1 171 ? -2.405 -2.648 18.625 1.00 96.38 171 HIS A CA 1
ATOM 1361 C C . HIS A 1 171 ? -1.441 -1.925 19.561 1.00 96.38 171 HIS A C 1
ATOM 1363 O O . HIS A 1 171 ? -1.831 -0.951 20.199 1.00 96.38 171 HIS A O 1
ATOM 1369 N N . THR A 1 172 ? -0.180 -2.354 19.624 1.00 89.56 172 THR A N 1
ATOM 1370 C CA . THR A 1 172 ? 0.851 -1.680 20.425 1.00 89.56 172 THR A CA 1
ATOM 1371 C C . THR A 1 172 ? 1.027 -0.237 19.968 1.00 89.56 172 THR A C 1
ATOM 1373 O O . THR A 1 172 ? 1.024 0.660 20.803 1.00 89.56 172 THR A O 1
ATOM 1376 N N . THR A 1 173 ? 1.065 0.009 18.657 1.00 84.56 173 THR A N 1
ATOM 1377 C CA . THR A 1 173 ? 1.168 1.361 18.091 1.00 84.56 173 THR A CA 1
ATOM 1378 C C . THR A 1 173 ? -0.016 2.240 18.506 1.00 84.56 173 THR A C 1
ATOM 1380 O O . THR A 1 173 ? 0.182 3.348 19.007 1.00 84.56 173 THR A O 1
ATOM 1383 N N . VAL A 1 174 ? -1.252 1.743 18.377 1.00 91.56 174 VAL A N 1
ATOM 1384 C CA . VAL A 1 174 ? -2.457 2.479 18.810 1.00 91.56 174 VAL A CA 1
ATOM 1385 C C . VAL A 1 174 ? -2.446 2.724 20.323 1.00 91.56 174 VAL A C 1
ATOM 1387 O O . VAL A 1 174 ? -2.713 3.839 20.773 1.00 91.56 174 VAL A O 1
ATOM 1390 N N . ASN A 1 175 ? -2.062 1.721 21.114 1.00 92.00 175 ASN A N 1
ATOM 1391 C CA . ASN A 1 175 ? -1.946 1.826 22.568 1.00 92.00 175 ASN A CA 1
ATOM 1392 C C . ASN A 1 175 ? -0.875 2.834 22.999 1.00 92.00 175 ASN A C 1
ATOM 1394 O O . ASN A 1 175 ? -1.080 3.559 23.974 1.00 92.00 175 ASN A O 1
ATOM 1398 N N . SER A 1 176 ? 0.246 2.930 22.286 1.00 81.44 176 SER A N 1
ATOM 1399 C CA . SER A 1 176 ? 1.267 3.947 22.546 1.00 81.44 176 SER A CA 1
ATOM 1400 C C . SER A 1 176 ? 0.727 5.359 22.322 1.00 81.44 176 SER A C 1
ATOM 1402 O O . SER A 1 176 ? 1.009 6.249 23.120 1.00 81.44 176 SER A O 1
ATOM 1404 N N . LEU A 1 177 ? -0.097 5.563 21.290 1.00 81.69 177 LEU A N 1
ATOM 1405 C CA . LEU A 1 177 ? -0.752 6.849 21.041 1.00 81.69 177 LEU A CA 1
ATOM 1406 C C . LEU A 1 177 ? -1.797 7.170 22.113 1.00 81.69 177 LEU A C 1
ATOM 1408 O O . LEU A 1 177 ? -1.794 8.272 22.654 1.00 81.69 177 LEU A O 1
ATOM 1412 N N . LEU A 1 178 ? -2.641 6.199 22.477 1.00 87.06 178 LEU A N 1
ATOM 1413 C CA . LEU A 1 178 ? -3.647 6.330 23.541 1.00 87.06 178 LEU A CA 1
ATOM 1414 C C . LEU A 1 178 ? -3.040 6.767 24.881 1.00 87.06 178 LEU A C 1
ATOM 1416 O O . LEU A 1 178 ? -3.610 7.608 25.578 1.00 87.06 178 LEU A O 1
ATOM 1420 N N . ASN A 1 179 ? -1.884 6.200 25.224 1.00 87.56 179 ASN A N 1
ATOM 1421 C CA . ASN A 1 179 ? -1.181 6.463 26.478 1.00 87.56 179 ASN A CA 1
ATOM 1422 C C . ASN A 1 179 ? -0.141 7.589 26.366 1.00 87.56 179 ASN A C 1
ATOM 1424 O O . ASN A 1 179 ? 0.633 7.807 27.299 1.00 87.56 179 ASN A O 1
ATOM 1428 N N . SER A 1 180 ? -0.102 8.301 25.238 1.00 84.12 180 SER A N 1
ATOM 1429 C CA . SER A 1 180 ? 0.784 9.447 25.073 1.00 84.12 180 SER A CA 1
ATOM 1430 C C . SER A 1 180 ? 0.370 10.601 25.990 1.00 84.12 180 SER A C 1
ATOM 1432 O O . SER A 1 180 ? -0.816 10.854 26.205 1.00 84.12 180 SER A O 1
ATOM 1434 N N . ASN A 1 181 ? 1.365 11.341 26.483 1.00 82.50 181 ASN A N 1
ATOM 1435 C CA . ASN A 1 181 ? 1.159 12.607 27.194 1.00 82.50 181 ASN A CA 1
ATOM 1436 C C . ASN A 1 181 ? 0.889 13.784 26.239 1.00 82.50 181 ASN A C 1
ATOM 1438 O O . ASN A 1 181 ? 0.615 14.890 26.697 1.00 82.50 181 ASN A O 1
ATOM 1442 N N . ASP A 1 182 ? 1.017 13.567 24.929 1.00 82.56 182 ASP A N 1
ATOM 1443 C CA . ASP A 1 182 ? 0.674 14.544 23.901 1.00 82.56 182 ASP A CA 1
ATOM 1444 C C . ASP A 1 182 ? -0.812 14.426 23.528 1.00 82.56 182 ASP A C 1
ATOM 1446 O O . ASP A 1 182 ? -1.291 13.352 23.153 1.00 82.56 182 ASP A O 1
ATOM 1450 N N . GLU A 1 183 ? -1.544 15.537 23.623 1.00 71.38 183 GLU A N 1
ATOM 1451 C CA . GLU A 1 183 ? -2.993 15.567 23.401 1.00 71.38 183 GLU A CA 1
ATOM 1452 C C . GLU A 1 183 ? -3.386 15.224 21.956 1.00 71.38 183 GLU A C 1
ATOM 1454 O O . GLU A 1 183 ? -4.429 14.601 21.734 1.00 71.38 183 GLU A O 1
ATOM 1459 N N . HIS A 1 184 ? -2.559 15.579 20.967 1.00 73.56 184 HIS A N 1
ATOM 1460 C CA . HIS A 1 184 ? -2.818 15.267 19.562 1.00 73.56 184 HIS A CA 1
ATOM 1461 C C . HIS A 1 184 ? -2.605 13.780 19.282 1.00 73.56 184 HIS A C 1
ATOM 1463 O O . HIS A 1 184 ? -3.448 13.147 18.642 1.00 73.56 184 HIS A O 1
ATOM 1469 N N . LEU A 1 185 ? -1.523 13.198 19.801 1.00 74.25 185 LEU A N 1
ATOM 1470 C CA . LEU A 1 185 ? -1.277 11.759 19.693 1.00 74.25 185 LEU A CA 1
ATOM 1471 C C . LEU A 1 185 ? -2.377 10.962 20.396 1.00 74.25 185 LEU A C 1
ATOM 1473 O O . LEU A 1 185 ? -2.919 10.021 19.817 1.00 74.25 185 LEU A O 1
ATOM 1477 N N . GLN A 1 186 ? -2.783 11.386 21.593 1.00 80.19 186 GLN A N 1
ATOM 1478 C CA . GLN A 1 186 ? -3.881 10.752 22.313 1.00 80.19 186 GLN A CA 1
ATOM 1479 C C . GLN A 1 186 ? -5.214 10.867 21.561 1.00 80.19 186 GLN A C 1
ATOM 1481 O O . GLN A 1 186 ? -5.998 9.914 21.555 1.00 80.19 186 GLN A O 1
ATOM 1486 N N . TYR A 1 187 ? -5.483 12.002 20.906 1.00 82.50 187 TYR A N 1
ATOM 1487 C CA . TYR A 1 187 ? -6.659 12.165 20.050 1.00 82.50 187 TYR A CA 1
ATOM 1488 C C . TYR A 1 187 ? -6.682 11.126 18.921 1.00 82.50 187 TYR A C 1
ATOM 1490 O O . TYR A 1 187 ? -7.694 10.440 18.752 1.00 82.50 187 TYR A O 1
ATOM 1498 N N . PHE A 1 188 ? -5.575 10.967 18.187 1.00 85.06 188 PHE A N 1
ATOM 1499 C CA . PHE A 1 188 ? -5.481 9.966 17.120 1.00 85.06 188 PHE A CA 1
ATOM 1500 C C . PHE A 1 188 ? -5.560 8.537 17.661 1.00 85.06 188 PHE A C 1
ATOM 1502 O O . PHE A 1 188 ? -6.299 7.732 17.104 1.00 85.06 188 PHE A O 1
ATOM 1509 N N . GLY A 1 189 ? -4.919 8.242 18.796 1.00 87.12 189 GLY A N 1
ATOM 1510 C CA . GLY A 1 189 ? -5.042 6.947 19.469 1.00 87.12 189 GLY A CA 1
ATOM 1511 C C . GLY A 1 189 ? -6.499 6.594 19.790 1.00 87.12 189 GLY A C 1
ATOM 1512 O O . GLY A 1 189 ? -6.975 5.528 19.406 1.00 87.12 189 GLY A O 1
ATOM 1513 N N . LYS A 1 190 ? -7.248 7.516 20.415 1.00 91.56 190 LYS A N 1
ATOM 1514 C CA . LYS A 1 190 ? -8.682 7.333 20.732 1.00 91.56 190 LYS A CA 1
ATOM 1515 C C . LYS A 1 190 ? -9.512 7.138 19.469 1.00 91.56 190 LYS A C 1
ATOM 1517 O O . LYS A 1 190 ? -10.384 6.276 19.410 1.00 91.56 190 LYS A O 1
ATOM 1522 N N . ARG A 1 191 ? -9.241 7.948 18.450 1.00 93.94 191 ARG A N 1
ATOM 1523 C CA . ARG A 1 191 ? -9.951 7.914 17.174 1.00 93.94 191 ARG A CA 1
ATOM 1524 C C . ARG A 1 191 ? -9.746 6.593 16.435 1.00 93.94 191 ARG A C 1
ATOM 1526 O O . ARG A 1 191 ? -10.724 6.004 15.988 1.00 93.94 191 ARG A O 1
ATOM 1533 N N . TRP A 1 192 ? -8.508 6.128 16.320 1.00 96.44 192 TRP A N 1
ATOM 1534 C CA . TRP A 1 192 ? -8.187 4.890 15.613 1.00 96.44 192 TRP A CA 1
ATOM 1535 C C . TRP A 1 192 ? -8.618 3.657 16.396 1.00 96.44 192 TRP A C 1
ATOM 1537 O O . TRP A 1 192 ? -9.126 2.719 15.789 1.00 96.44 192 TRP A O 1
ATOM 1547 N N . GLN A 1 193 ? -8.553 3.690 17.732 1.00 98.12 193 GLN A N 1
ATOM 1548 C CA . GLN A 1 193 ? -9.168 2.652 18.558 1.00 98.12 193 GLN A CA 1
ATOM 1549 C C . GLN A 1 193 ? -10.677 2.550 18.296 1.00 98.12 193 GLN A C 1
ATOM 1551 O O . GLN A 1 193 ? -11.178 1.462 18.040 1.00 98.12 193 GLN A O 1
ATOM 1556 N N . ASN A 1 194 ? -11.391 3.679 18.225 1.00 98.06 194 ASN A N 1
ATOM 1557 C CA . ASN A 1 194 ? -12.816 3.673 17.878 1.00 98.06 194 ASN A CA 1
ATOM 1558 C C . ASN A 1 194 ? -13.084 3.123 16.465 1.00 98.06 194 ASN A C 1
ATOM 1560 O O . ASN A 1 194 ? -14.115 2.485 16.237 1.00 98.06 194 ASN A O 1
ATOM 1564 N N . PHE A 1 195 ? -12.194 3.360 15.495 1.00 98.19 195 PHE A N 1
ATOM 1565 C CA . PHE A 1 195 ? -12.323 2.751 14.168 1.00 98.19 195 PHE A CA 1
ATOM 1566 C C . PHE A 1 195 ? -12.174 1.233 14.214 1.00 98.19 195 PHE A C 1
ATOM 1568 O O . PHE A 1 195 ? -12.946 0.544 13.549 1.00 98.19 195 PHE A O 1
ATOM 1575 N N . ILE A 1 196 ? -11.247 0.720 15.023 1.00 98.38 196 ILE A N 1
ATOM 1576 C CA . ILE A 1 196 ? -11.083 -0.719 15.245 1.00 98.38 196 ILE A CA 1
ATOM 1577 C C . ILE A 1 196 ? -12.334 -1.293 15.925 1.00 98.38 196 ILE A C 1
ATOM 1579 O O . ILE A 1 196 ? -12.946 -2.221 15.402 1.00 98.38 196 ILE A O 1
ATOM 1583 N N . ASP A 1 197 ? -12.773 -0.693 17.034 1.00 98.06 197 ASP A N 1
ATOM 1584 C CA . ASP A 1 197 ? -13.896 -1.188 17.842 1.00 98.06 197 ASP A CA 1
ATOM 1585 C C . ASP A 1 197 ? -15.227 -1.181 17.072 1.00 98.06 197 ASP A C 1
ATOM 1587 O O . ASP A 1 197 ? -16.065 -2.066 17.241 1.00 98.06 197 ASP A O 1
ATOM 1591 N N . SER A 1 198 ? -15.426 -0.195 16.190 1.00 97.69 198 SER A N 1
ATOM 1592 C CA . SER A 1 198 ? -16.610 -0.109 15.322 1.00 97.69 198 SER A CA 1
ATOM 1593 C C . SER A 1 198 ? -16.536 -1.002 14.077 1.00 97.69 198 SER A C 1
ATOM 1595 O O . SER A 1 198 ? -17.526 -1.132 13.353 1.00 97.69 198 SER A O 1
ATOM 1597 N N . GLY A 1 199 ? -15.376 -1.603 13.794 1.00 97.50 199 GLY A N 1
ATOM 1598 C CA . GLY A 1 199 ? -15.125 -2.377 12.579 1.00 97.50 199 GLY A CA 1
ATOM 1599 C C . GLY A 1 199 ? -15.018 -1.533 11.304 1.00 97.50 199 GLY A C 1
ATOM 1600 O O . GLY A 1 199 ? -15.113 -2.090 10.204 1.00 97.50 199 GLY A O 1
ATOM 1601 N N . ALA A 1 200 ? -14.844 -0.212 11.441 1.00 97.25 200 ALA A N 1
ATOM 1602 C CA . ALA A 1 200 ? -14.474 0.683 10.347 1.00 97.25 200 ALA A CA 1
ATOM 1603 C C . ALA A 1 200 ? -13.026 0.432 9.907 1.00 97.25 200 ALA A C 1
ATOM 1605 O O . ALA A 1 200 ? -12.729 0.488 8.719 1.00 97.25 200 ALA A O 1
ATOM 1606 N N . TRP A 1 201 ? -12.138 0.101 10.843 1.00 98.31 201 TRP A N 1
ATOM 1607 C CA . TRP A 1 201 ? -10.851 -0.523 10.565 1.00 98.31 201 TRP A CA 1
ATOM 1608 C C . TRP A 1 201 ? -10.919 -1.985 10.976 1.00 98.31 201 TRP A C 1
ATOM 1610 O O . TRP A 1 201 ? -11.310 -2.315 12.093 1.00 98.31 201 TRP A O 1
ATOM 1620 N N . ARG A 1 202 ? -10.551 -2.867 10.058 1.00 98.25 202 ARG A N 1
ATOM 1621 C CA . ARG A 1 202 ? -10.515 -4.309 10.272 1.00 98.25 202 ARG A CA 1
ATOM 1622 C C . ARG A 1 202 ? -9.089 -4.785 10.117 1.00 98.25 202 ARG A C 1
ATOM 1624 O O . ARG A 1 202 ? -8.388 -4.330 9.218 1.00 98.25 202 ARG A O 1
ATOM 1631 N N . LEU A 1 203 ? -8.680 -5.692 10.990 1.00 98.31 203 LEU A N 1
ATOM 1632 C CA . LEU A 1 203 ? -7.361 -6.306 10.962 1.00 98.31 203 LEU A CA 1
ATOM 1633 C C . LEU A 1 203 ? -7.548 -7.777 10.596 1.00 98.31 203 LEU A C 1
ATOM 1635 O O . LEU A 1 203 ? -8.351 -8.466 11.228 1.00 98.31 203 LEU A O 1
ATOM 1639 N N . SER A 1 204 ? -6.833 -8.257 9.587 1.00 97.75 204 SER A N 1
ATOM 1640 C CA . SER A 1 204 ? -6.721 -9.685 9.291 1.00 97.75 204 SER A CA 1
ATOM 1641 C C . SER A 1 204 ? -5.263 -10.074 9.103 1.00 97.75 204 SER A C 1
ATOM 1643 O O . SER A 1 204 ? -4.397 -9.222 8.906 1.00 97.75 204 SER A O 1
ATOM 1645 N N . SER A 1 205 ? -4.982 -11.364 9.247 1.00 96.94 205 SER A N 1
ATOM 1646 C CA . SER A 1 205 ? -3.625 -11.893 9.181 1.00 96.94 205 SER A CA 1
ATOM 1647 C C . SER A 1 205 ? -3.643 -13.313 8.634 1.00 96.94 205 SER A C 1
ATOM 1649 O O . SER A 1 205 ? -3.636 -14.285 9.387 1.00 96.94 205 SER A O 1
ATOM 1651 N N . GLU A 1 206 ? -3.749 -13.428 7.318 1.00 97.81 206 GLU A N 1
ATOM 1652 C CA . GLU A 1 206 ? -3.786 -14.701 6.609 1.00 97.81 206 GLU A CA 1
ATOM 1653 C C . GLU A 1 206 ? -2.376 -15.309 6.472 1.00 97.81 206 GLU A C 1
ATOM 1655 O O . GLU A 1 206 ? -1.394 -14.604 6.224 1.00 97.81 206 GLU A O 1
ATOM 1660 N N . ASP A 1 207 ? -2.262 -16.636 6.591 1.00 97.81 207 ASP A N 1
ATOM 1661 C CA . ASP A 1 207 ? -0.972 -17.350 6.541 1.00 97.81 207 ASP A CA 1
ATOM 1662 C C . ASP A 1 207 ? -0.228 -17.153 5.216 1.00 97.81 207 ASP A C 1
ATOM 1664 O O . ASP A 1 207 ? 1.006 -17.160 5.179 1.00 97.81 207 A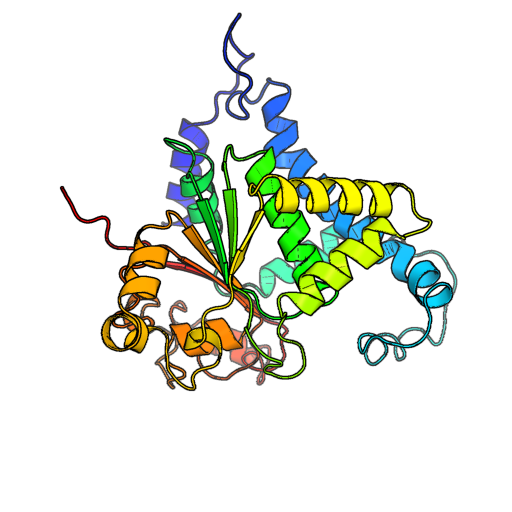SP A O 1
ATOM 1668 N N . PHE A 1 208 ? -0.970 -16.921 4.128 1.00 98.38 208 PHE A N 1
ATOM 1669 C CA . PHE A 1 208 ? -0.419 -16.728 2.792 1.00 98.38 208 PHE A CA 1
ATOM 1670 C C . PHE A 1 208 ? 0.651 -15.621 2.740 1.00 98.38 208 PHE A C 1
ATOM 1672 O O . PHE A 1 208 ? 1.661 -15.756 2.038 1.00 98.38 208 PHE A O 1
ATOM 1679 N N . TRP A 1 209 ? 0.498 -14.556 3.537 1.00 97.81 209 TRP A N 1
ATOM 1680 C CA . TRP A 1 209 ? 1.454 -13.445 3.588 1.00 97.81 209 TRP A CA 1
ATOM 1681 C C . TRP A 1 209 ? 2.856 -13.870 4.042 1.00 97.81 209 TRP A C 1
ATOM 1683 O O . TRP A 1 209 ? 3.844 -13.264 3.614 1.00 97.81 209 TRP A O 1
ATOM 1693 N N . CYS A 1 210 ? 2.955 -14.944 4.827 1.00 96.81 210 CYS A N 1
ATOM 1694 C CA . CYS A 1 210 ? 4.202 -15.515 5.337 1.00 96.81 210 CYS A CA 1
ATOM 1695 C C . CYS A 1 210 ? 4.637 -16.793 4.596 1.00 96.81 210 CYS A C 1
ATOM 1697 O O . CYS A 1 210 ? 5.604 -17.439 4.989 1.00 96.81 210 CYS A O 1
ATOM 1699 N N . LEU A 1 211 ? 3.979 -17.168 3.495 1.00 94.62 211 LEU A N 1
ATOM 1700 C CA . LEU A 1 211 ? 4.478 -18.240 2.630 1.00 94.62 211 LEU A CA 1
ATOM 1701 C C . LEU A 1 211 ? 5.609 -17.732 1.727 1.00 94.62 211 LEU A C 1
ATOM 1703 O O . LEU A 1 211 ? 5.632 -16.566 1.332 1.00 94.62 211 LEU A O 1
ATOM 1707 N N . GLY A 1 212 ? 6.521 -18.619 1.323 1.00 91.31 212 GLY A N 1
ATOM 1708 C CA . GLY A 1 212 ? 7.577 -18.330 0.338 1.00 91.31 212 GLY A CA 1
ATOM 1709 C C . GLY A 1 212 ? 7.082 -18.242 -1.114 1.00 91.31 212 GLY A C 1
ATOM 1710 O O . GLY A 1 212 ? 7.851 -18.488 -2.036 1.00 91.31 212 GLY A O 1
ATOM 1711 N N . LEU A 1 213 ? 5.791 -17.971 -1.320 1.00 95.75 213 LEU A N 1
ATOM 1712 C CA . LEU A 1 213 ? 5.135 -17.968 -2.623 1.00 95.75 213 LEU A CA 1
ATOM 1713 C C . LEU A 1 213 ? 4.951 -16.542 -3.150 1.00 95.75 213 LEU A C 1
ATOM 1715 O O . LEU A 1 213 ? 4.766 -15.594 -2.382 1.00 95.75 213 LEU A O 1
ATOM 1719 N N . SER A 1 214 ? 4.966 -16.413 -4.476 1.00 96.94 214 SER A N 1
ATOM 1720 C CA . SER A 1 214 ? 4.545 -15.191 -5.157 1.00 96.94 214 SER A CA 1
ATOM 1721 C C . SER A 1 214 ? 3.024 -15.042 -5.117 1.00 96.94 214 SER A C 1
ATOM 1723 O O . SER A 1 214 ? 2.287 -16.016 -4.943 1.00 96.94 214 SER A O 1
ATOM 1725 N N . TYR A 1 215 ? 2.526 -13.827 -5.337 1.00 98.50 215 TYR A N 1
ATOM 1726 C CA . TYR A 1 215 ? 1.080 -13.577 -5.347 1.00 98.50 215 TYR A CA 1
ATOM 1727 C C . TYR A 1 215 ? 0.387 -14.190 -6.569 1.00 98.50 215 TYR A C 1
ATOM 1729 O O . TYR A 1 215 ? -0.788 -14.536 -6.493 1.00 98.50 215 TYR A O 1
ATOM 1737 N N . SER A 1 216 ? 1.131 -14.481 -7.644 1.00 97.50 216 SER A N 1
ATOM 1738 C CA . SER A 1 216 ? 0.622 -15.261 -8.781 1.00 97.50 216 SER A CA 1
ATOM 1739 C C . SER A 1 216 ? 0.251 -16.710 -8.420 1.00 97.50 216 SER A C 1
ATOM 1741 O O . SER A 1 216 ? -0.453 -17.350 -9.196 1.00 97.50 216 SER A O 1
ATOM 1743 N N . GLU A 1 217 ? 0.700 -17.249 -7.283 1.00 98.12 217 GLU A N 1
ATOM 1744 C CA . GLU A 1 217 ? 0.291 -18.582 -6.810 1.00 98.12 217 GLU A CA 1
ATOM 1745 C C . GLU A 1 217 ? -0.975 -18.542 -5.938 1.00 98.12 217 GLU A C 1
ATOM 1747 O O . GLU A 1 217 ? -1.572 -19.591 -5.679 1.00 98.12 217 GLU A O 1
ATOM 1752 N N . MET A 1 218 ? -1.409 -17.352 -5.498 1.00 98.44 218 MET A N 1
ATOM 1753 C CA . MET A 1 218 ? -2.556 -17.184 -4.598 1.00 98.44 218 MET A CA 1
ATOM 1754 C C . MET A 1 218 ? -3.851 -17.804 -5.145 1.00 98.44 218 MET A C 1
ATOM 1756 O O . MET A 1 218 ? -4.459 -18.565 -4.399 1.00 98.44 218 MET A O 1
ATOM 1760 N N . PRO A 1 219 ? -4.229 -17.640 -6.433 1.00 97.69 219 PRO A N 1
ATOM 1761 C CA . PRO A 1 219 ? -5.454 -18.251 -6.965 1.00 97.69 219 PRO A CA 1
ATOM 1762 C C . PRO A 1 219 ? -5.493 -19.782 -6.837 1.00 97.69 219 PRO A C 1
ATOM 1764 O O . PRO A 1 219 ? -6.560 -20.386 -6.800 1.00 97.69 219 PRO A O 1
ATOM 1767 N N . ARG A 1 220 ? -4.323 -20.434 -6.787 1.00 97.88 220 ARG A N 1
ATOM 1768 C CA . ARG A 1 220 ? -4.200 -21.892 -6.667 1.00 97.88 220 ARG A CA 1
ATOM 1769 C C . ARG A 1 220 ? -4.117 -22.353 -5.212 1.00 97.88 220 ARG A C 1
ATOM 1771 O O . ARG A 1 220 ? -4.614 -23.430 -4.895 1.00 97.88 220 ARG A O 1
ATOM 1778 N N . VAL A 1 221 ? -3.420 -21.598 -4.364 1.00 97.88 221 VAL A N 1
ATOM 1779 C CA . VAL A 1 221 ? -3.080 -22.006 -2.990 1.00 97.88 221 VAL A CA 1
ATOM 1780 C C . VAL A 1 221 ? -4.088 -21.493 -1.966 1.00 97.88 221 VAL A C 1
ATOM 1782 O O . VAL A 1 221 ? -4.429 -22.230 -1.047 1.00 97.88 221 VAL A O 1
ATOM 1785 N N . ASP A 1 222 ? -4.583 -20.271 -2.144 1.00 98.12 222 ASP A N 1
ATOM 1786 C CA . ASP A 1 222 ? -5.617 -19.658 -1.310 1.00 98.12 222 ASP A CA 1
ATOM 1787 C C . ASP A 1 222 ? -6.632 -18.902 -2.194 1.00 98.12 222 ASP A C 1
ATOM 1789 O O . ASP A 1 222 ? -6.618 -17.668 -2.276 1.00 98.12 222 ASP A O 1
ATOM 1793 N N . PRO A 1 223 ? -7.504 -19.638 -2.912 1.00 97.88 223 PRO A N 1
ATOM 1794 C CA . PRO A 1 223 ? -8.484 -19.035 -3.816 1.00 97.88 223 PRO A CA 1
ATOM 1795 C C . PRO A 1 223 ? -9.477 -18.121 -3.090 1.00 97.88 223 PRO A C 1
ATOM 1797 O O . PRO A 1 223 ? -9.992 -17.185 -3.692 1.00 97.88 223 PRO A O 1
ATOM 1800 N N . ASN A 1 224 ? -9.741 -18.364 -1.801 1.00 98.06 224 ASN A N 1
ATOM 1801 C CA . ASN A 1 224 ? -10.657 -17.535 -1.023 1.00 98.06 224 ASN A CA 1
ATOM 1802 C C . ASN A 1 224 ? -10.053 -16.153 -0.764 1.00 98.06 224 ASN A C 1
ATOM 1804 O O . ASN A 1 224 ? -10.732 -15.152 -0.978 1.00 98.06 224 ASN A O 1
ATOM 1808 N N . LEU A 1 225 ? -8.781 -16.091 -0.351 1.00 97.75 225 LEU A N 1
ATOM 1809 C CA . LEU A 1 225 ? -8.077 -14.819 -0.191 1.00 97.75 225 LEU A CA 1
ATOM 1810 C C . LEU A 1 225 ? -7.935 -14.085 -1.528 1.00 97.75 225 LEU A C 1
ATOM 1812 O O . LEU A 1 225 ? -8.115 -12.871 -1.584 1.00 97.75 225 LEU A O 1
ATOM 1816 N N . HIS A 1 226 ? -7.644 -14.807 -2.614 1.00 98.00 226 HIS A N 1
ATOM 1817 C CA . HIS A 1 226 ? -7.551 -14.197 -3.942 1.00 98.00 226 HIS A CA 1
ATOM 1818 C C . HIS A 1 226 ? -8.876 -13.564 -4.381 1.00 98.00 226 HIS A C 1
ATOM 1820 O O . HIS A 1 226 ? -8.876 -12.402 -4.784 1.00 98.00 226 HIS A O 1
ATOM 1826 N N . GLU A 1 227 ? -10.001 -14.272 -4.248 1.00 96.50 227 GLU A N 1
ATOM 1827 C CA . GLU A 1 227 ? -11.320 -13.733 -4.606 1.00 96.50 227 GLU A CA 1
ATOM 1828 C C . GLU A 1 227 ? -11.754 -12.578 -3.685 1.00 96.50 227 GLU A C 1
ATOM 1830 O O . GLU A 1 227 ? -12.354 -11.614 -4.159 1.00 96.50 227 GLU A O 1
ATOM 1835 N N . ASP A 1 228 ? -11.386 -12.607 -2.401 1.00 95.75 228 ASP A N 1
ATOM 1836 C CA . ASP A 1 228 ? -11.610 -11.495 -1.467 1.00 95.75 228 ASP A CA 1
ATOM 1837 C C . ASP A 1 228 ? -10.833 -10.229 -1.884 1.00 95.75 228 ASP A C 1
ATOM 1839 O O . ASP A 1 228 ? -11.406 -9.145 -2.007 1.00 95.75 228 ASP A O 1
ATOM 1843 N N . LEU A 1 229 ? -9.541 -10.361 -2.211 1.00 96.44 229 LEU A N 1
ATOM 1844 C CA . LEU A 1 229 ? -8.719 -9.241 -2.694 1.00 96.44 229 LEU A CA 1
ATOM 1845 C C . LEU A 1 229 ? -9.174 -8.729 -4.063 1.00 96.44 229 LEU A C 1
ATOM 1847 O O . LEU A 1 229 ? -9.136 -7.529 -4.322 1.00 96.44 229 LEU A O 1
ATOM 1851 N N . LYS A 1 230 ? -9.621 -9.623 -4.942 1.00 94.94 230 LYS A N 1
ATOM 1852 C CA . LYS A 1 230 ? -10.158 -9.281 -6.262 1.00 94.94 230 LYS A CA 1
ATOM 1853 C C . LYS A 1 230 ? -11.491 -8.540 -6.181 1.00 94.94 230 LYS A C 1
ATOM 1855 O O . LYS A 1 230 ? -11.755 -7.680 -7.020 1.00 94.94 230 LYS A O 1
ATOM 1860 N N . ALA A 1 231 ? -12.317 -8.857 -5.185 1.00 92.12 231 ALA A N 1
ATOM 1861 C CA . ALA A 1 231 ? -13.553 -8.135 -4.905 1.00 92.12 231 ALA A CA 1
ATOM 1862 C C . ALA A 1 231 ? -13.296 -6.733 -4.325 1.00 92.12 231 ALA A C 1
ATOM 1864 O O . ALA A 1 231 ? -14.165 -5.861 -4.428 1.00 92.12 231 ALA A O 1
ATOM 1865 N N . SER A 1 232 ? -12.115 -6.498 -3.741 1.00 91.69 232 SER A N 1
ATOM 1866 C CA . SER A 1 232 ? -11.727 -5.179 -3.253 1.00 91.69 232 SER A CA 1
ATOM 1867 C C . SER A 1 232 ? -11.555 -4.190 -4.415 1.00 91.69 232 SER A C 1
ATOM 1869 O O . SER A 1 232 ? -10.812 -4.456 -5.365 1.00 91.69 232 SER A O 1
ATOM 1871 N N . PRO A 1 233 ? -12.202 -3.010 -4.362 1.00 89.12 233 PRO A N 1
ATOM 1872 C CA . PRO A 1 233 ? -12.031 -1.973 -5.379 1.00 89.12 233 PRO A CA 1
ATOM 1873 C C . PRO A 1 233 ? -10.594 -1.453 -5.492 1.00 89.12 233 PRO A C 1
ATOM 1875 O O . PRO A 1 233 ? -10.212 -0.945 -6.547 1.00 89.12 233 PRO A O 1
ATOM 1878 N N . LEU A 1 234 ? -9.818 -1.540 -4.406 1.00 91.19 234 LEU A N 1
ATOM 1879 C CA . LEU A 1 234 ? -8.417 -1.146 -4.373 1.00 91.19 234 LEU A CA 1
ATOM 1880 C C . LEU A 1 234 ? -7.668 -1.855 -3.242 1.00 91.19 234 LEU A C 1
ATOM 1882 O O . LEU A 1 234 ? -7.995 -1.679 -2.067 1.00 91.19 234 LEU A O 1
ATOM 1886 N N . VAL A 1 235 ? -6.585 -2.541 -3.609 1.00 97.25 235 VAL A N 1
ATOM 1887 C CA . VAL A 1 235 ? -5.610 -3.108 -2.670 1.00 97.25 235 VAL A CA 1
ATOM 1888 C C . VAL A 1 235 ? -4.287 -2.346 -2.756 1.00 97.25 235 VAL A C 1
ATOM 1890 O O . VAL A 1 235 ? -3.639 -2.316 -3.801 1.00 97.25 235 VAL A O 1
ATOM 1893 N N . ILE A 1 236 ? -3.860 -1.730 -1.658 1.00 95.56 236 ILE A N 1
ATOM 1894 C CA . ILE A 1 236 ? -2.594 -1.000 -1.559 1.00 95.56 236 ILE A CA 1
ATOM 1895 C C . ILE A 1 236 ? -1.538 -1.921 -0.946 1.00 95.56 236 ILE A C 1
ATOM 1897 O O . ILE A 1 236 ? -1.640 -2.315 0.211 1.00 95.56 236 ILE A O 1
ATOM 1901 N N . PHE A 1 237 ? -0.499 -2.239 -1.710 1.00 97.44 237 PHE A N 1
ATOM 1902 C CA . PHE A 1 237 ? 0.645 -3.033 -1.272 1.00 97.44 237 PHE A CA 1
ATOM 1903 C C . PHE A 1 237 ? 1.805 -2.124 -0.879 1.00 97.44 237 PHE A C 1
ATOM 1905 O O . PHE A 1 237 ? 2.226 -1.271 -1.663 1.00 97.44 237 PHE A O 1
ATOM 1912 N N . LYS A 1 238 ? 2.342 -2.322 0.324 1.00 91.94 238 LYS A N 1
ATOM 1913 C CA . LYS A 1 238 ? 3.420 -1.504 0.888 1.00 91.94 238 LYS A CA 1
ATOM 1914 C C . LYS A 1 238 ? 4.775 -2.199 0.791 1.00 91.94 238 LYS A C 1
ATOM 1916 O O . LYS A 1 238 ? 4.875 -3.383 1.078 1.00 91.94 238 LYS A O 1
ATOM 1921 N N . GLY A 1 239 ? 5.823 -1.462 0.455 1.00 81.75 239 GLY A N 1
ATOM 1922 C CA . GLY A 1 239 ? 7.200 -1.905 0.649 1.00 81.75 239 GLY A CA 1
ATOM 1923 C C . GLY A 1 239 ? 7.745 -2.880 -0.397 1.00 81.75 239 GLY A C 1
ATOM 1924 O O . GLY A 1 239 ? 7.100 -3.242 -1.384 1.00 81.75 239 GLY A O 1
ATOM 1925 N N . ASP A 1 240 ? 9.005 -3.260 -0.192 1.00 81.94 240 ASP A N 1
ATOM 1926 C CA . ASP A 1 240 ? 9.808 -3.995 -1.174 1.00 81.94 240 ASP A CA 1
ATOM 1927 C C . ASP A 1 240 ? 9.448 -5.486 -1.239 1.00 81.94 240 ASP A C 1
ATOM 1929 O O . ASP A 1 240 ? 9.302 -6.032 -2.332 1.00 81.94 240 ASP A O 1
ATOM 1933 N N . LEU A 1 241 ? 9.205 -6.136 -0.095 1.00 87.62 241 LEU A N 1
ATOM 1934 C CA . LEU A 1 241 ? 8.858 -7.560 -0.058 1.00 87.62 241 LEU A CA 1
ATOM 1935 C C . LEU A 1 241 ? 7.526 -7.845 -0.764 1.00 87.62 241 LEU A C 1
ATOM 1937 O O . LEU A 1 241 ? 7.428 -8.794 -1.547 1.00 87.62 241 LEU A O 1
ATOM 1941 N N . ASN A 1 242 ? 6.511 -7.007 -0.533 1.00 96.81 242 ASN A N 1
ATOM 1942 C CA . ASN A 1 242 ? 5.240 -7.111 -1.245 1.00 96.81 242 ASN A CA 1
ATOM 1943 C C . ASN A 1 242 ? 5.431 -6.924 -2.755 1.00 96.81 242 ASN A C 1
ATOM 1945 O O . ASN A 1 242 ? 4.864 -7.688 -3.533 1.00 96.81 242 ASN A O 1
ATOM 1949 N N . TYR A 1 243 ? 6.259 -5.962 -3.179 1.00 95.38 243 TYR A N 1
ATOM 1950 C CA . TYR A 1 243 ? 6.558 -5.765 -4.597 1.00 95.38 243 TYR A CA 1
ATOM 1951 C C . TYR A 1 243 ? 7.228 -6.991 -5.215 1.00 95.38 243 TYR A C 1
ATOM 1953 O O . TYR A 1 243 ? 6.778 -7.476 -6.248 1.00 95.38 243 TYR A O 1
ATOM 1961 N N . ARG A 1 244 ? 8.248 -7.548 -4.556 1.00 96.19 244 ARG A N 1
ATOM 1962 C CA . ARG A 1 244 ? 8.922 -8.775 -4.998 1.00 96.19 244 ARG A CA 1
ATOM 1963 C C . ARG A 1 244 ? 7.935 -9.926 -5.165 1.00 96.19 244 ARG A C 1
ATOM 1965 O O . ARG A 1 244 ? 7.931 -10.575 -6.205 1.00 96.19 244 ARG A O 1
ATOM 1972 N N . LYS A 1 245 ? 7.028 -10.140 -4.205 1.00 98.06 245 LYS A N 1
ATOM 1973 C CA . LYS A 1 245 ? 5.976 -11.166 -4.321 1.00 98.06 245 LYS A CA 1
ATOM 1974 C C . LYS A 1 245 ? 4.971 -10.883 -5.443 1.00 98.06 245 LYS A C 1
ATOM 1976 O O . LYS A 1 245 ? 4.555 -11.838 -6.104 1.00 98.06 245 LYS A O 1
ATOM 1981 N N . LEU A 1 246 ? 4.610 -9.618 -5.682 1.00 98.50 246 LEU A N 1
ATOM 1982 C CA . LEU A 1 246 ? 3.758 -9.196 -6.803 1.00 98.50 246 LEU A CA 1
ATOM 1983 C C . LEU A 1 246 ? 4.398 -9.557 -8.146 1.00 98.50 246 LEU A C 1
ATOM 1985 O O . LEU A 1 246 ? 3.761 -10.203 -8.972 1.00 98.50 246 LEU A O 1
ATOM 1989 N N . VAL A 1 247 ? 5.670 -9.202 -8.341 1.00 96.62 247 VAL A N 1
ATOM 1990 C CA . VAL A 1 247 ? 6.411 -9.477 -9.584 1.00 96.62 247 VAL A CA 1
ATOM 1991 C C . VAL A 1 247 ? 7.122 -10.833 -9.568 1.00 96.62 247 VAL A C 1
ATOM 1993 O O . VAL A 1 247 ? 7.985 -11.100 -10.397 1.00 96.62 247 VAL A O 1
ATOM 1996 N N . GLN A 1 248 ? 6.756 -11.725 -8.648 1.00 95.50 248 GLN A N 1
ATOM 1997 C CA . GLN A 1 248 ? 7.274 -13.095 -8.564 1.00 95.50 248 GLN A CA 1
ATOM 1998 C C . GLN A 1 248 ? 8.799 -13.212 -8.361 1.00 95.50 248 GLN A C 1
ATOM 2000 O O . GLN A 1 248 ? 9.356 -14.274 -8.632 1.00 95.50 248 GLN A O 1
ATOM 2005 N N . ASP A 1 249 ? 9.454 -12.143 -7.900 1.00 88.69 249 ASP A N 1
ATOM 2006 C CA . ASP A 1 249 ? 10.891 -12.044 -7.599 1.00 88.69 249 ASP A CA 1
ATOM 2007 C C . ASP A 1 249 ? 11.793 -12.537 -8.746 1.00 88.69 249 ASP A C 1
ATOM 2009 O O . ASP A 1 249 ? 12.804 -13.205 -8.537 1.00 88.69 249 ASP A O 1
ATOM 2013 N N . ARG A 1 250 ? 11.390 -12.263 -9.995 1.00 82.62 250 ARG A N 1
ATOM 2014 C CA . ARG A 1 250 ? 12.144 -12.660 -11.195 1.00 82.62 250 ARG A CA 1
ATOM 2015 C C . ARG A 1 250 ? 13.018 -11.524 -11.711 1.00 82.62 250 ARG A C 1
ATOM 2017 O O . ARG A 1 250 ? 12.691 -10.348 -11.551 1.00 82.62 250 ARG A O 1
ATOM 2024 N N . ASN A 1 251 ? 14.081 -11.900 -12.419 1.00 83.81 251 ASN A N 1
ATOM 2025 C CA . ASN A 1 251 ? 14.903 -10.989 -13.211 1.00 83.81 251 ASN A CA 1
ATOM 2026 C C . ASN A 1 251 ? 14.180 -10.623 -14.520 1.00 83.81 251 ASN A C 1
ATOM 2028 O O . ASN A 1 251 ? 14.459 -11.184 -15.582 1.00 83.81 251 ASN A O 1
ATOM 2032 N N . TRP A 1 252 ? 13.165 -9.769 -14.416 1.00 88.88 252 TRP A N 1
ATOM 2033 C CA . TRP A 1 252 ? 12.432 -9.259 -15.569 1.00 88.88 252 TRP A CA 1
ATOM 2034 C C . TRP A 1 252 ? 13.300 -8.308 -16.390 1.00 88.88 252 TRP A C 1
ATOM 2036 O O . TRP A 1 252 ? 14.107 -7.562 -15.840 1.00 88.88 252 TRP A O 1
ATOM 2046 N N . ASP A 1 253 ? 13.067 -8.267 -17.704 1.00 93.00 253 ASP A N 1
ATOM 2047 C CA . ASP A 1 253 ? 13.430 -7.073 -18.466 1.00 93.00 253 ASP A CA 1
ATOM 2048 C C . ASP A 1 253 ? 12.713 -5.880 -17.818 1.00 93.00 253 ASP A C 1
ATOM 2050 O O . ASP A 1 253 ? 11.505 -5.957 -17.567 1.00 93.00 253 ASP A O 1
ATOM 2054 N N . THR A 1 254 ? 13.441 -4.803 -17.522 1.00 92.25 254 THR A N 1
ATOM 2055 C CA . THR A 1 254 ? 12.926 -3.659 -16.753 1.00 92.25 254 THR A CA 1
ATOM 2056 C C . THR A 1 254 ? 11.707 -3.006 -17.412 1.00 92.25 254 THR A C 1
ATOM 2058 O O . THR A 1 254 ? 10.865 -2.421 -16.724 1.00 92.25 254 THR A O 1
ATOM 2061 N N . THR A 1 255 ? 11.564 -3.163 -18.732 1.00 97.12 255 THR A N 1
ATOM 2062 C CA . THR A 1 255 ? 10.445 -2.656 -19.537 1.00 97.12 255 THR A CA 1
ATOM 2063 C C . THR A 1 255 ? 9.266 -3.629 -19.645 1.00 97.12 255 THR A C 1
ATOM 2065 O O . THR A 1 255 ? 8.213 -3.267 -20.178 1.00 97.12 255 THR A O 1
ATOM 2068 N N . THR A 1 256 ? 9.391 -4.853 -19.110 1.00 97.12 256 THR A N 1
ATOM 2069 C CA . THR A 1 256 ? 8.297 -5.837 -19.054 1.00 97.12 256 THR A CA 1
ATOM 2070 C C . THR A 1 256 ? 7.061 -5.185 -18.435 1.00 97.12 256 THR A C 1
ATOM 2072 O O . THR A 1 256 ? 7.167 -4.653 -17.331 1.00 97.12 256 THR A O 1
ATOM 2075 N N . PRO A 1 257 ? 5.872 -5.224 -19.067 1.00 97.81 257 PRO A N 1
ATOM 2076 C CA . PRO A 1 257 ? 4.687 -4.582 -18.508 1.00 97.81 257 PRO A CA 1
ATOM 2077 C C . PRO A 1 257 ? 4.379 -5.076 -17.090 1.00 97.81 257 PRO A C 1
ATOM 2079 O O . PRO A 1 257 ? 4.324 -6.285 -16.860 1.00 97.81 257 PRO A O 1
ATOM 2082 N N . PHE A 1 258 ? 4.101 -4.158 -16.156 1.00 97.75 258 PHE A N 1
ATOM 2083 C CA . PHE A 1 258 ? 3.813 -4.500 -14.754 1.00 97.75 258 PHE A CA 1
ATOM 2084 C C . PHE A 1 258 ? 2.711 -5.565 -14.638 1.00 97.75 258 PHE A C 1
ATOM 2086 O O . PHE A 1 258 ? 2.876 -6.571 -13.955 1.00 97.75 258 PHE A O 1
ATOM 2093 N N . ARG A 1 259 ? 1.637 -5.424 -15.424 1.00 97.38 259 ARG A N 1
ATOM 2094 C CA . ARG A 1 259 ? 0.550 -6.408 -15.515 1.00 97.38 259 ARG A CA 1
ATOM 2095 C C . ARG A 1 259 ? 1.020 -7.819 -15.890 1.00 97.38 259 ARG A C 1
ATOM 2097 O O . ARG A 1 259 ? 0.483 -8.789 -15.371 1.00 97.38 259 ARG A O 1
ATOM 2104 N N . LEU A 1 260 ? 1.993 -7.944 -16.795 1.00 97.12 260 LEU A N 1
ATOM 2105 C CA . LEU A 1 260 ? 2.543 -9.245 -17.183 1.00 97.12 260 LEU A CA 1
ATOM 2106 C C . LEU A 1 260 ? 3.366 -9.848 -16.037 1.00 97.12 260 LEU A C 1
ATOM 2108 O O . LEU A 1 260 ? 3.251 -11.042 -15.767 1.00 97.12 260 LEU A O 1
ATOM 2112 N N . ALA A 1 261 ? 4.133 -9.015 -15.329 1.00 97.00 261 ALA A N 1
ATOM 2113 C CA . ALA A 1 261 ? 4.919 -9.436 -14.172 1.00 97.00 261 ALA A CA 1
ATOM 2114 C C . ALA A 1 261 ? 4.044 -9.935 -13.002 1.00 97.00 261 ALA A C 1
ATOM 2116 O O . ALA A 1 261 ? 4.450 -10.858 -12.296 1.00 97.00 261 ALA A O 1
ATOM 2117 N N . LEU A 1 262 ? 2.819 -9.409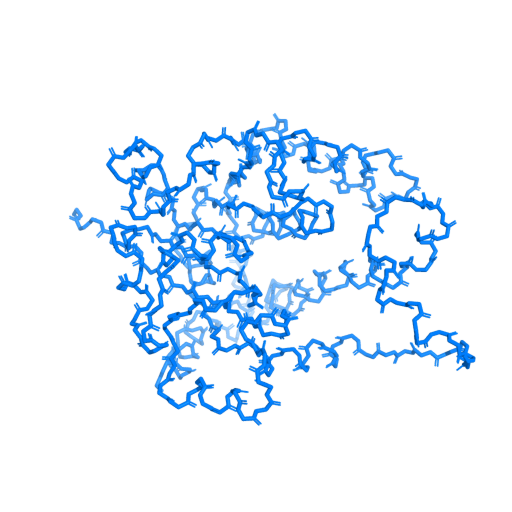 -12.850 1.00 98.12 262 LEU A N 1
ATOM 2118 C CA . LEU A 1 262 ? 1.831 -9.881 -11.864 1.00 98.12 262 LEU A CA 1
ATOM 2119 C C . LEU A 1 262 ? 1.330 -11.317 -12.114 1.00 98.12 262 LEU A C 1
ATOM 2121 O O . LEU A 1 262 ? 0.820 -11.966 -11.200 1.00 98.12 262 LEU A O 1
ATOM 2125 N N . GLY A 1 263 ? 1.449 -11.833 -13.342 1.00 96.62 263 GLY A N 1
ATOM 2126 C CA . GLY A 1 263 ? 0.994 -13.180 -13.689 1.00 96.62 263 GLY A CA 1
ATOM 2127 C C . GLY A 1 263 ? -0.508 -13.385 -13.450 1.00 96.62 263 GLY A C 1
ATOM 2128 O O . GLY A 1 263 ? -1.337 -12.580 -13.882 1.00 96.62 263 GLY A O 1
ATOM 2129 N N . GLN A 1 264 ? -0.864 -14.467 -12.753 1.00 95.81 264 GLN A N 1
ATOM 2130 C CA . GLN A 1 264 ? -2.261 -14.801 -12.430 1.00 95.81 264 GLN A CA 1
ATOM 2131 C C . GLN A 1 264 ? -2.893 -13.834 -11.419 1.00 95.81 264 GLN A C 1
ATOM 2133 O O . GLN A 1 264 ? -4.104 -13.835 -11.266 1.00 95.81 264 GLN A O 1
ATOM 2138 N N . PHE A 1 265 ? -2.094 -12.986 -10.765 1.00 97.12 265 PHE A N 1
ATOM 2139 C CA . PHE A 1 265 ? -2.582 -11.961 -9.839 1.00 97.12 265 PHE A CA 1
ATOM 2140 C C . PHE A 1 265 ? -2.968 -10.648 -10.546 1.00 97.12 265 PHE A C 1
ATOM 2142 O O . PHE A 1 265 ? -3.334 -9.662 -9.912 1.00 97.12 265 PHE A O 1
ATOM 2149 N N . SER A 1 266 ? -2.864 -10.603 -11.880 1.00 97.19 266 SER A N 1
ATOM 2150 C CA . SER A 1 266 ? -3.153 -9.408 -12.687 1.00 97.19 266 SER A CA 1
ATOM 2151 C C . SER A 1 266 ? -4.636 -9.022 -12.743 1.00 97.19 266 SER A C 1
ATOM 2153 O O . SER A 1 266 ? -4.966 -7.940 -13.238 1.00 97.19 266 SER A O 1
ATOM 2155 N N . ASP A 1 267 ? -5.533 -9.874 -12.246 1.00 96.62 267 ASP A N 1
ATOM 2156 C CA . ASP A 1 267 ? -6.968 -9.615 -12.168 1.00 96.62 267 ASP A CA 1
ATOM 2157 C C . ASP A 1 267 ? -7.392 -8.823 -10.918 1.00 96.62 267 ASP A C 1
ATOM 2159 O O . ASP A 1 267 ? -8.527 -8.351 -10.887 1.00 96.62 267 ASP A O 1
ATOM 2163 N N . VAL A 1 268 ? -6.486 -8.585 -9.963 1.00 97.12 268 VAL A N 1
ATOM 2164 C CA . VAL A 1 268 ? -6.707 -7.741 -8.775 1.00 97.12 268 VAL A CA 1
ATOM 2165 C C . VAL A 1 268 ? -6.416 -6.267 -9.084 1.00 97.12 268 VAL A C 1
ATOM 2167 O O . VAL A 1 268 ? -5.381 -5.932 -9.670 1.00 97.12 268 VAL A O 1
ATOM 2170 N N . THR A 1 269 ? -7.312 -5.365 -8.666 1.00 95.56 269 THR A N 1
ATOM 2171 C CA . THR A 1 269 ? -7.075 -3.913 -8.753 1.00 95.56 269 THR A CA 1
ATOM 2172 C C . THR A 1 269 ? -6.192 -3.464 -7.599 1.00 95.56 269 THR A C 1
ATOM 2174 O O . THR A 1 269 ? -6.606 -3.505 -6.441 1.00 95.56 269 THR A O 1
ATOM 2177 N N . LEU A 1 270 ? -4.969 -3.033 -7.906 1.00 96.56 270 LEU A N 1
ATOM 2178 C CA . LEU A 1 270 ? -3.963 -2.769 -6.883 1.00 96.56 270 LEU A CA 1
ATOM 2179 C C . LEU A 1 270 ? -3.063 -1.577 -7.183 1.00 96.56 270 LEU A C 1
ATOM 2181 O O . LEU A 1 270 ? -2.867 -1.182 -8.333 1.00 96.56 270 LEU A O 1
ATOM 2185 N N . LEU A 1 271 ? -2.473 -1.056 -6.112 1.00 93.75 271 LEU A N 1
ATOM 2186 C CA . LEU A 1 271 ? -1.417 -0.057 -6.128 1.00 93.75 271 LEU A CA 1
ATOM 2187 C C . LEU A 1 271 ? -0.226 -0.577 -5.325 1.00 93.75 271 LEU A C 1
ATOM 2189 O O . LEU A 1 271 ? -0.366 -0.869 -4.141 1.00 93.75 271 LEU A O 1
ATOM 2193 N N . ALA A 1 272 ? 0.949 -0.649 -5.937 1.00 92.19 272 ALA A N 1
ATOM 2194 C CA . ALA A 1 272 ? 2.189 -0.939 -5.234 1.00 92.19 272 ALA A CA 1
ATOM 2195 C C . ALA A 1 272 ? 2.916 0.365 -4.884 1.00 92.19 272 ALA A C 1
ATOM 2197 O O . ALA A 1 272 ? 3.240 1.156 -5.771 1.00 92.19 272 ALA A O 1
ATOM 2198 N N . LEU A 1 273 ? 3.180 0.566 -3.593 1.00 86.75 273 LEU A N 1
ATOM 2199 C CA . LEU A 1 273 ? 3.974 1.661 -3.043 1.00 86.75 273 LEU A CA 1
ATOM 2200 C C . LEU A 1 273 ? 5.303 1.093 -2.559 1.00 86.75 273 LEU A C 1
ATOM 2202 O O . LEU A 1 273 ? 5.382 0.524 -1.470 1.00 86.75 273 LEU A O 1
ATOM 2206 N N . ARG A 1 274 ? 6.342 1.225 -3.379 1.00 85.81 274 ARG A N 1
ATOM 2207 C CA . ARG A 1 274 ? 7.631 0.569 -3.155 1.00 85.81 274 ARG A CA 1
ATOM 2208 C C . ARG A 1 274 ? 8.753 1.592 -3.098 1.00 85.81 274 ARG A C 1
ATOM 2210 O O . ARG A 1 274 ? 8.852 2.453 -3.962 1.00 85.81 274 ARG A O 1
ATOM 2217 N N . THR A 1 275 ? 9.655 1.414 -2.146 1.00 77.44 275 THR A N 1
ATOM 2218 C CA . THR A 1 275 ? 11.020 1.939 -2.224 1.00 77.44 275 THR A CA 1
ATOM 2219 C C . THR A 1 275 ? 11.937 0.816 -2.710 1.00 77.44 275 THR A C 1
ATOM 2221 O O . THR A 1 275 ? 11.874 -0.285 -2.164 1.00 77.44 275 THR A O 1
ATOM 2224 N N . CYS A 1 276 ? 12.763 1.063 -3.725 1.00 75.56 276 CYS A N 1
ATOM 2225 C CA . CYS A 1 276 ? 13.605 0.048 -4.358 1.00 75.56 276 CYS A CA 1
ATOM 2226 C C . CYS A 1 276 ? 14.705 -0.446 -3.403 1.00 75.56 276 CYS A C 1
ATOM 2228 O O . CYS A 1 276 ? 15.628 0.301 -3.078 1.00 75.56 276 CYS A O 1
ATOM 2230 N N . LYS A 1 277 ? 14.592 -1.701 -2.944 1.00 75.06 277 LYS A N 1
ATOM 2231 C CA . LYS A 1 277 ? 15.573 -2.377 -2.073 1.00 75.06 277 LYS A CA 1
ATOM 2232 C C . LYS A 1 277 ? 15.963 -3.772 -2.596 1.00 75.06 277 LYS A C 1
ATOM 2234 O O . LYS A 1 277 ? 16.546 -4.565 -1.860 1.00 75.06 277 LYS A O 1
ATOM 2239 N N . ALA A 1 278 ? 15.641 -4.064 -3.856 1.00 75.50 278 ALA A N 1
ATOM 2240 C CA . ALA A 1 278 ? 15.917 -5.329 -4.528 1.00 75.50 278 ALA A CA 1
ATOM 2241 C C . ALA A 1 278 ? 16.024 -5.140 -6.048 1.00 75.50 278 ALA A C 1
ATOM 2243 O O . ALA A 1 278 ? 15.422 -4.235 -6.626 1.00 75.50 278 ALA A O 1
ATOM 2244 N N . ASP A 1 279 ? 16.760 -6.040 -6.689 1.00 81.12 279 ASP A N 1
ATOM 2245 C CA . ASP A 1 279 ? 17.120 -6.032 -8.111 1.00 81.12 279 ASP A CA 1
ATOM 2246 C C . ASP A 1 279 ? 15.948 -6.268 -9.082 1.00 81.12 279 ASP A C 1
ATOM 2248 O O . ASP A 1 279 ? 16.022 -5.868 -10.242 1.00 81.12 279 ASP A O 1
ATOM 2252 N N . THR A 1 280 ? 14.843 -6.865 -8.632 1.00 86.88 280 THR A N 1
ATOM 2253 C CA . THR A 1 280 ? 13.649 -7.053 -9.471 1.00 86.88 280 THR A CA 1
ATOM 2254 C C . THR A 1 280 ? 12.901 -5.738 -9.707 1.00 86.88 280 THR A C 1
ATOM 2256 O O . THR A 1 280 ? 12.638 -4.963 -8.783 1.00 86.88 280 THR A O 1
ATOM 2259 N N . ILE A 1 281 ? 12.516 -5.478 -10.956 1.00 90.81 281 ILE A N 1
ATOM 2260 C CA . ILE A 1 281 ? 11.670 -4.348 -11.346 1.00 90.81 281 ILE A CA 1
ATOM 2261 C C . ILE A 1 281 ? 10.973 -4.649 -12.672 1.00 90.81 281 ILE A C 1
ATOM 2263 O O . ILE A 1 281 ? 11.511 -5.357 -13.517 1.00 90.81 281 ILE A O 1
ATOM 2267 N N . ALA A 1 282 ? 9.778 -4.102 -12.861 1.00 95.38 282 ALA A N 1
ATOM 2268 C CA . ALA A 1 282 ? 9.042 -4.184 -14.115 1.00 95.38 282 ALA A CA 1
ATOM 2269 C C . ALA A 1 282 ? 8.294 -2.869 -14.371 1.00 95.38 282 ALA A C 1
ATOM 2271 O O . ALA A 1 282 ? 8.072 -2.075 -13.455 1.00 95.38 282 ALA A O 1
ATOM 2272 N N . GLY A 1 283 ? 7.861 -2.651 -15.609 1.00 96.69 283 GLY A N 1
ATOM 2273 C CA . GLY A 1 283 ? 6.987 -1.546 -15.996 1.00 96.69 283 GLY A CA 1
ATOM 2274 C C . GLY A 1 283 ? 7.680 -0.193 -16.141 1.00 96.69 283 GLY A C 1
ATOM 2275 O O . GLY A 1 283 ? 6.995 0.829 -16.101 1.00 96.69 283 GLY A O 1
ATOM 2276 N N . LEU A 1 284 ? 9.006 -0.160 -16.299 1.00 96.31 284 LEU A N 1
ATOM 2277 C CA . LEU A 1 284 ? 9.717 1.072 -16.634 1.00 96.31 284 LEU A CA 1
ATOM 2278 C C . LEU A 1 284 ? 9.530 1.442 -18.109 1.00 96.31 284 LEU A C 1
ATOM 2280 O O . LEU A 1 284 ? 9.225 0.604 -18.961 1.00 96.31 284 LEU A O 1
ATOM 2284 N N . LYS A 1 285 ? 9.728 2.724 -18.420 1.00 96.31 285 LYS A N 1
ATOM 2285 C CA . LYS A 1 285 ? 9.817 3.176 -19.814 1.00 96.31 285 LYS A CA 1
ATOM 2286 C C . LYS A 1 285 ? 11.157 2.741 -20.423 1.00 96.31 285 LYS A C 1
ATOM 2288 O O . LYS A 1 285 ? 12.127 2.599 -19.676 1.00 96.31 285 LYS A O 1
ATOM 2293 N N . PRO A 1 286 ? 11.242 2.603 -21.760 1.00 95.31 286 PRO A N 1
ATOM 2294 C CA . PRO A 1 286 ? 12.527 2.451 -22.439 1.00 95.31 286 PRO A CA 1
ATOM 2295 C C . PRO A 1 286 ? 13.530 3.518 -21.983 1.00 95.31 286 PRO A C 1
ATOM 2297 O O . PRO A 1 286 ? 13.135 4.658 -21.720 1.00 95.31 286 PRO A O 1
ATOM 2300 N N . ASP A 1 287 ? 14.796 3.126 -21.860 1.00 94.12 287 ASP A N 1
ATOM 2301 C CA . ASP A 1 287 ? 15.946 3.942 -21.441 1.00 94.12 287 ASP A CA 1
ATOM 2302 C C . ASP A 1 287 ? 15.921 4.439 -19.982 1.00 94.12 287 ASP A C 1
ATOM 2304 O O . ASP A 1 287 ? 16.908 4.984 -19.484 1.00 94.12 287 ASP A O 1
ATOM 2308 N N . GLN A 1 288 ? 14.809 4.277 -19.257 1.00 94.81 288 GLN A N 1
ATOM 2309 C CA . GLN A 1 288 ? 14.684 4.800 -17.898 1.00 94.81 288 GLN A CA 1
ATOM 2310 C C . GLN A 1 288 ? 15.627 4.092 -16.918 1.00 94.81 288 GLN A C 1
ATOM 2312 O O . GLN A 1 288 ? 16.188 4.742 -16.032 1.00 94.81 288 GLN A O 1
ATOM 2317 N N . ALA A 1 289 ? 15.813 2.779 -17.071 1.00 92.25 289 ALA A N 1
ATOM 2318 C CA . ALA A 1 289 ? 16.704 1.998 -16.220 1.00 92.25 289 ALA A CA 1
ATOM 2319 C C . ALA A 1 289 ? 18.168 2.411 -16.429 1.00 92.25 289 ALA A C 1
ATOM 2321 O O . ALA A 1 289 ? 18.890 2.642 -15.464 1.00 92.25 289 ALA A O 1
ATOM 2322 N N . GLU A 1 290 ? 18.583 2.578 -17.682 1.00 93.88 290 GLU A N 1
ATOM 2323 C CA . GLU A 1 290 ? 19.926 2.979 -18.094 1.00 93.88 290 GLU A CA 1
ATOM 2324 C C . GLU A 1 290 ? 20.246 4.404 -17.632 1.00 93.88 290 GLU A C 1
ATOM 2326 O O . GLU A 1 290 ? 21.311 4.658 -17.066 1.00 93.88 290 GLU A O 1
ATOM 2331 N N . LEU A 1 291 ? 19.299 5.334 -17.809 1.00 94.44 291 LEU A N 1
ATOM 2332 C CA . LEU A 1 291 ? 19.428 6.708 -17.323 1.00 94.44 291 LEU A CA 1
ATOM 2333 C C . LEU 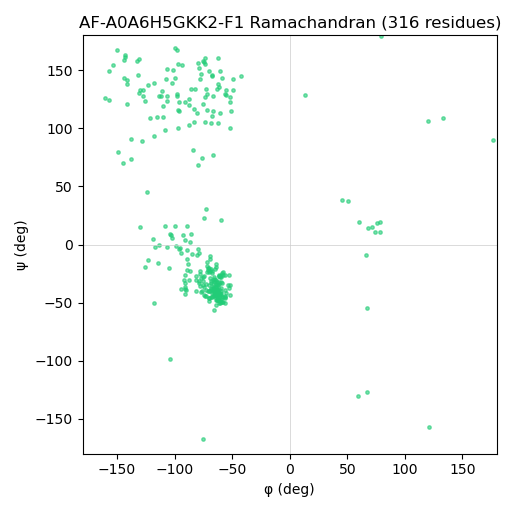A 1 291 ? 19.567 6.751 -15.800 1.00 94.44 291 LEU A C 1
ATOM 2335 O O . LEU A 1 291 ? 20.404 7.492 -15.284 1.00 94.44 291 LEU A O 1
ATOM 2339 N N . THR A 1 292 ? 18.788 5.947 -15.080 1.00 91.50 292 THR A N 1
ATOM 2340 C CA . THR A 1 292 ? 18.867 5.879 -13.614 1.00 91.50 292 THR A CA 1
ATOM 2341 C C . THR A 1 292 ? 20.197 5.265 -13.170 1.00 91.50 292 THR A C 1
ATOM 2343 O O . THR A 1 292 ? 20.894 5.853 -12.342 1.00 91.50 292 THR A O 1
ATOM 2346 N N . ALA A 1 293 ? 20.621 4.169 -13.807 1.00 91.50 293 ALA A N 1
ATOM 2347 C CA . ALA A 1 293 ? 21.900 3.509 -13.551 1.00 91.50 293 ALA A CA 1
ATOM 2348 C C . ALA A 1 293 ? 23.112 4.421 -13.807 1.00 91.50 293 ALA A C 1
ATOM 2350 O O . ALA A 1 293 ? 24.127 4.310 -13.121 1.00 91.50 293 ALA A O 1
ATOM 2351 N N . SER A 1 294 ? 23.008 5.348 -14.767 1.00 94.62 294 SER A N 1
ATOM 2352 C CA . SER A 1 294 ? 24.059 6.339 -15.036 1.00 94.62 294 SER A CA 1
ATOM 2353 C C . SER A 1 294 ? 24.235 7.364 -13.906 1.00 94.62 294 SER A C 1
ATOM 2355 O O . SER A 1 294 ? 25.318 7.929 -13.763 1.00 94.62 294 SER A O 1
ATOM 2357 N N . LYS A 1 295 ? 23.188 7.596 -13.098 1.00 91.44 295 LYS A N 1
ATOM 2358 C CA . LYS A 1 295 ? 23.205 8.512 -11.946 1.00 91.44 295 LYS A CA 1
ATOM 2359 C C . LYS A 1 295 ? 23.609 7.804 -10.654 1.00 91.44 295 LYS A C 1
ATOM 2361 O O . LYS A 1 295 ? 24.372 8.358 -9.871 1.00 91.44 295 LYS A O 1
ATOM 2366 N N . SER A 1 296 ? 23.092 6.598 -10.428 1.00 87.50 296 SER A N 1
ATOM 2367 C CA . SER A 1 296 ? 23.393 5.765 -9.261 1.00 87.50 296 SER A CA 1
ATOM 2368 C C . SER A 1 296 ? 23.477 4.312 -9.712 1.00 87.50 296 SER A C 1
ATOM 2370 O O . SER A 1 296 ? 22.520 3.764 -10.246 1.00 87.50 296 SER A O 1
ATOM 2372 N N . SER A 1 297 ? 24.628 3.674 -9.503 1.00 87.62 297 SER A N 1
ATOM 2373 C CA . SER A 1 297 ? 24.848 2.278 -9.904 1.00 87.62 297 SER A CA 1
ATOM 2374 C C . SER A 1 297 ? 24.076 1.269 -9.047 1.00 87.62 297 SER A C 1
ATOM 2376 O O . SER A 1 297 ? 23.871 0.136 -9.468 1.00 87.62 297 SER A O 1
ATOM 2378 N N . ASP A 1 298 ? 23.658 1.667 -7.846 1.00 79.69 298 ASP A N 1
ATOM 2379 C CA . ASP A 1 298 ? 22.962 0.861 -6.839 1.00 79.69 298 ASP A CA 1
ATOM 2380 C C . ASP A 1 298 ? 21.476 1.236 -6.682 1.00 79.69 298 ASP A C 1
ATOM 2382 O O . ASP A 1 298 ? 20.824 0.829 -5.722 1.00 79.69 298 ASP A O 1
ATOM 2386 N N . TRP A 1 299 ? 20.915 1.972 -7.645 1.00 82.62 299 TRP A N 1
ATOM 2387 C CA . TRP A 1 299 ? 19.568 2.555 -7.613 1.00 82.62 299 TRP A CA 1
ATOM 2388 C C . TRP A 1 299 ? 18.417 1.578 -7.302 1.00 82.62 299 TRP A C 1
ATOM 2390 O O . TRP A 1 299 ? 17.384 1.986 -6.771 1.00 82.62 299 TRP A O 1
ATOM 2400 N N . LEU A 1 300 ? 18.578 0.286 -7.611 1.00 71.31 300 LEU A N 1
ATOM 2401 C CA . LEU A 1 300 ? 17.591 -0.760 -7.312 1.00 71.31 300 LEU A CA 1
ATOM 2402 C C . LEU A 1 300 ? 17.595 -1.209 -5.846 1.00 71.31 300 LEU A C 1
ATOM 2404 O O . LEU A 1 300 ? 16.599 -1.756 -5.374 1.00 71.31 300 LEU A O 1
ATOM 2408 N N . VAL A 1 301 ? 18.701 -1.005 -5.129 1.00 69.69 301 VAL A N 1
ATOM 2409 C CA . VAL A 1 301 ? 18.927 -1.564 -3.786 1.00 69.69 301 VAL A CA 1
ATOM 2410 C C . VAL A 1 301 ? 19.229 -0.507 -2.721 1.00 69.69 301 VAL A C 1
ATOM 2412 O O . VAL A 1 301 ? 19.157 -0.810 -1.531 1.00 69.69 301 VAL A O 1
ATOM 2415 N N . SER A 1 302 ? 19.533 0.731 -3.119 1.00 72.19 302 SER A N 1
ATOM 2416 C CA . SER A 1 302 ? 19.935 1.819 -2.216 1.00 72.19 302 SER A CA 1
ATOM 2417 C C . SER A 1 302 ? 18.808 2.328 -1.312 1.00 72.19 302 SER A C 1
ATOM 2419 O O . SER A 1 302 ? 19.057 2.910 -0.251 1.00 72.19 302 SER A O 1
ATOM 2421 N N . GLY A 1 303 ? 17.555 2.115 -1.721 1.00 68.06 303 GLY A N 1
ATOM 2422 C CA . GLY A 1 303 ? 16.382 2.689 -1.078 1.00 68.06 303 GLY A CA 1
ATOM 2423 C C . GLY A 1 303 ? 16.121 4.156 -1.432 1.00 68.06 303 GLY A C 1
ATOM 2424 O O . GLY A 1 303 ? 15.294 4.789 -0.781 1.00 68.06 303 GLY A O 1
ATOM 2425 N N . GLU A 1 304 ? 16.822 4.711 -2.423 1.00 71.88 304 GLU A N 1
ATOM 2426 C CA . GLU A 1 304 ? 16.689 6.124 -2.810 1.00 71.88 304 GLU A CA 1
ATOM 2427 C C . GLU A 1 304 ? 15.608 6.365 -3.865 1.00 71.88 304 GLU A C 1
ATOM 2429 O O . GLU A 1 304 ? 15.097 7.478 -3.960 1.00 71.88 304 GLU A O 1
ATOM 2434 N N . TYR A 1 305 ? 15.243 5.326 -4.622 1.00 76.62 305 TYR A N 1
ATOM 2435 C CA . TYR A 1 305 ? 14.253 5.381 -5.696 1.00 76.62 305 TYR A CA 1
ATOM 2436 C C . TYR A 1 305 ? 12.942 4.711 -5.296 1.00 76.62 305 TYR A C 1
ATOM 2438 O O . TYR A 1 305 ? 12.918 3.776 -4.490 1.00 76.62 305 TYR A O 1
ATOM 2446 N N . GLY A 1 306 ? 11.841 5.184 -5.877 1.00 78.56 306 GLY A N 1
ATOM 2447 C CA . GLY A 1 306 ? 10.497 4.726 -5.548 1.00 78.56 306 GLY A CA 1
ATOM 2448 C C . GLY A 1 306 ? 9.627 4.411 -6.759 1.00 78.56 306 GLY A C 1
ATOM 2449 O O . GLY A 1 306 ? 9.840 4.909 -7.865 1.00 78.56 306 GLY A O 1
ATOM 2450 N N . LEU A 1 307 ? 8.606 3.592 -6.520 1.00 80.06 307 LEU A N 1
ATOM 2451 C CA . LEU A 1 307 ? 7.561 3.242 -7.471 1.00 80.06 307 LEU A CA 1
ATOM 2452 C C . LEU A 1 307 ? 6.192 3.436 -6.823 1.00 80.06 307 LEU A C 1
ATOM 2454 O O . LEU A 1 307 ? 5.932 2.951 -5.721 1.00 80.06 307 LEU A O 1
ATOM 2458 N N . ILE A 1 308 ? 5.310 4.091 -7.564 1.00 85.75 308 ILE A N 1
ATOM 2459 C CA . ILE A 1 308 ? 3.868 4.099 -7.363 1.00 85.75 308 ILE A CA 1
ATOM 2460 C C . ILE A 1 308 ? 3.297 3.474 -8.633 1.00 85.75 308 ILE A C 1
ATOM 2462 O O . ILE A 1 308 ? 3.145 4.162 -9.640 1.00 85.75 308 ILE A O 1
ATOM 2466 N N . GLN A 1 309 ? 3.067 2.162 -8.612 1.00 88.19 309 GLN A N 1
ATOM 2467 C CA . GLN A 1 309 ? 2.655 1.391 -9.790 1.00 88.19 309 GLN A CA 1
ATOM 2468 C C . GLN A 1 309 ? 1.241 0.857 -9.627 1.00 88.19 309 GLN A C 1
ATOM 2470 O O . GLN A 1 309 ? 0.930 0.196 -8.636 1.00 88.19 309 GLN A O 1
ATOM 2475 N N . PHE A 1 310 ? 0.389 1.127 -10.611 1.00 92.75 310 PHE A N 1
ATOM 2476 C CA . PHE A 1 310 ? -1.012 0.726 -10.586 1.00 92.75 310 PHE A CA 1
ATOM 2477 C C . PHE A 1 310 ? -1.288 -0.426 -11.556 1.00 92.75 310 PHE A C 1
ATOM 2479 O O . PHE A 1 310 ? -0.777 -0.465 -12.676 1.00 92.75 310 PHE A O 1
ATOM 2486 N N . ASN A 1 311 ? -2.159 -1.349 -11.151 1.00 95.94 311 ASN A N 1
ATOM 2487 C CA . ASN A 1 311 ? -2.781 -2.318 -12.045 1.00 95.94 311 ASN A CA 1
ATOM 2488 C C . ASN A 1 311 ? -4.298 -2.270 -11.882 1.00 95.94 311 ASN A C 1
ATOM 2490 O O . ASN A 1 311 ? -4.821 -2.433 -10.782 1.00 95.94 311 ASN A O 1
ATOM 2494 N N . LYS A 1 312 ? -5.008 -2.119 -13.003 1.00 93.44 312 LYS A N 1
ATOM 2495 C CA . LYS A 1 312 ? -6.461 -2.275 -13.043 1.00 93.44 312 LYS A CA 1
ATOM 2496 C C . LYS A 1 312 ? -6.811 -3.753 -13.175 1.00 93.44 312 LYS A C 1
ATOM 2498 O O . LYS A 1 312 ? -6.502 -4.361 -14.201 1.00 93.44 312 LYS A O 1
ATOM 2503 N N . GLY A 1 313 ? -7.481 -4.311 -12.175 1.00 90.50 313 GLY A N 1
ATOM 2504 C CA . GLY A 1 313 ? -7.998 -5.671 -12.226 1.00 90.50 313 GLY A CA 1
ATOM 2505 C C . GLY A 1 313 ? -9.037 -5.847 -13.333 1.00 90.50 313 GLY A C 1
ATOM 2506 O O . GLY A 1 313 ? -9.610 -4.878 -13.843 1.00 90.50 313 GLY A O 1
ATOM 2507 N N . ASN A 1 314 ? -9.283 -7.090 -13.737 1.00 79.69 314 ASN A N 1
ATOM 2508 C CA . ASN A 1 314 ? -10.371 -7.366 -14.667 1.00 79.69 314 ASN A CA 1
ATOM 2509 C C . ASN A 1 314 ? -11.692 -7.237 -13.906 1.00 79.69 314 ASN A C 1
ATOM 2511 O O . ASN A 1 314 ? -12.055 -8.139 -13.157 1.00 79.69 314 ASN A O 1
ATOM 2515 N N . CYS A 1 315 ? -12.442 -6.152 -14.125 1.00 51.94 315 CYS A N 1
ATOM 2516 C CA . CYS A 1 315 ? -13.870 -6.182 -13.828 1.00 51.94 315 CYS A CA 1
ATOM 2517 C C . CYS A 1 315 ? -14.461 -7.283 -14.708 1.00 51.94 315 CYS A C 1
ATOM 2519 O O . CYS A 1 315 ? -14.443 -7.157 -15.934 1.00 51.94 315 CYS A O 1
ATOM 2521 N N . GLY A 1 316 ? -14.939 -8.372 -14.105 1.00 43.19 316 GLY A N 1
ATOM 2522 C CA . GLY A 1 316 ? -15.813 -9.291 -14.816 1.00 43.19 316 GLY A CA 1
ATOM 2523 C C . GLY A 1 316 ? -16.931 -8.458 -15.431 1.00 43.19 316 GLY A C 1
ATOM 2524 O O . GLY A 1 316 ? -17.674 -7.800 -14.707 1.00 43.19 316 GLY A O 1
ATOM 2525 N N . ALA A 1 317 ? -16.987 -8.407 -16.760 1.00 28.62 317 ALA A N 1
ATOM 2526 C CA . ALA A 1 317 ? -18.164 -7.919 -17.445 1.00 28.62 317 ALA A CA 1
ATOM 2527 C C . ALA A 1 317 ? -19.302 -8.873 -17.061 1.00 28.62 317 ALA A C 1
ATOM 2529 O O . ALA A 1 317 ? -19.307 -10.027 -17.492 1.00 28.62 317 ALA A O 1
ATOM 2530 N N . GLN A 1 318 ? -20.185 -8.416 -16.176 1.00 28.55 318 GLN A N 1
ATOM 2531 C CA . GLN A 1 318 ? -21.558 -8.902 -16.117 1.00 28.55 318 GLN A CA 1
ATOM 2532 C C . GLN A 1 318 ? -22.398 -8.040 -17.050 1.00 28.55 318 GLN A C 1
ATOM 2534 O O . GLN A 1 318 ? -22.199 -6.803 -17.035 1.00 28.55 318 GLN A O 1
#

Foldseek 3Di:
DVVVVLVVVLVVQADADEDDPPDDQDLRHCPGPVVCCPPPVPVVVLVVVVVVVVVCVVVVCVPVDDDDPPPPPPPPPPPDDDPDDPPPVVVVVVVLVVQAQADPVSVVCCQLAPDPHFQEEEEAFAFFDVRVVSVLSVLCCSCVPSVHQAYEYAFACDCDPPGGDHPVRNLVCLVCLCPDPDPVSVVSSVVVVVCPVVRSYHYDHDNVSVDPAAVLCCCVPPVPVLVVQLSGSEYEYEEDVNLCSQLVVDQDDQAAQSLVSNHNSLQGWYWYKYQQQDNDHHNGDPCSVVVQCVVPVCSNRPSSHIYGDTGHHDPPDD

InterPro domains:
  IPR002791 Damage-control phosphatase ARMT1-like, metal-binding domain [PF01937] (54-289)
  IPR036075 Damage-control phosphatase ARMT1-like, metal-binding domain superfamily [SSF111321] (59-284)
  IPR039763 Damage-control phosphatase ARMT1 [PTHR12260] (56-313)